Protein AF-A0A2G9YHA1-F1 (afdb_monomer)

Solvent-accessible surface area (backbone atoms only — not comparable to full-atom values): 14263 Å² total; per-residue (Å²): 114,62,46,74,72,65,73,37,104,51,52,69,75,36,98,58,48,82,69,58,35,64,77,42,64,94,43,25,67,70,44,46,51,47,39,51,70,24,33,36,68,77,57,41,47,34,44,58,43,61,46,40,67,60,56,50,50,55,28,49,79,66,68,41,42,53,57,54,52,54,60,58,60,74,56,77,75,48,64,94,73,36,50,47,68,58,52,40,53,52,52,50,51,48,53,51,54,51,51,74,66,42,93,57,72,64,63,63,62,54,78,58,64,70,59,42,50,50,54,43,53,60,74,48,61,89,41,56,75,64,50,45,40,87,80,32,72,47,36,39,37,16,69,39,28,32,46,35,60,60,56,54,50,43,48,51,48,43,30,73,77,48,25,72,76,47,45,68,47,58,36,30,24,12,48,50,25,51,41,27,24,48,17,40,48,48,34,47,56,68,68,48,70,46,85,44,50,41,51,29,38,94,50,61,50,66,8,24,52,75,42,30,52,88,61,72,90,67,85,60,80,40,73,58,71,64,63,62,82,91,66,82,58,73,83,28,40,70,47,42,54,62,38,30,77,50,31,82,81,31,95,36,41,90,57,132

Nearest PDB structures (foldseek):
  7vs4-assembly1_A  TM=7.379E-01  e=1.047E-08  Aquipseudomonas alcaligenes
  7vru-assembly1_B  TM=7.128E-01  e=5.114E-07  Aquipseudomonas alcaligenes
  7vs4-assembly1_B  TM=6.912E-01  e=4.121E-07  Aquipseudomonas alcaligenes
  3ua4-assembly1_B  TM=6.182E-01  e=6.283E-02  Caenorhabditis elegans
  3ua3-assembly1_B  TM=4.621E-01  e=3.469E-02  Caenorhabditis elegans

Sequence (256 aa):
MLYRTTKYNFYNTSPYTFRKLIEAPTQAAPNLRKYIDGFSDNVKEIFAKFEFDRILDKLHESELLYLALKEFNKIDLHPDKVENHVIGLAFEDLIRRFAEQSNETAGEHYTPRDVVRLMTSLLFTGEEKELAKPGVIKEIYDPACGTGGMLTVSKDYIQTNFNKEAKIFLYGQELNATTYAICKADMLIKGEDVDSIKGGDKEHTKASTLSNDQHHGQRFDYALSNPPFGVSWEKDKTAVENEAERGFSGRFGAGL

Secondary structure (DSSP, 8-state):
-HHHHH-SS--B-SS--TTGGGSSGGGHHHHHHHHHHTB-HHHHHHHHHTTHHHHHHHHHHTT-HHHHHHHHTTS---TTTS-HHHHHHHHHHHHHHHHHH--S-TTSS---HHHHHHHHHHHTTT-HHHHTSTT-EEEEEETT-TTSHHHHHHHHHHHHHT-TT-EEEEEEEESSHHHHHHHHHHHHHHT--GGGEEE--SSHHHH-TTT--TTTT---SEE---PPSS---TTTHHHHHHHHTTGGGSTTTT--

Radius of gyration: 20.37 Å; Cα contacts (8 Å, |Δi|>4): 362; chains: 1; bounding box: 55×42×59 Å

Mean predicted aligned error: 5.09 Å

Foldseek 3Di:
DQCVVVVAPKDFDAPDDLVNLLPDLVCNLVSVVSRQVRMDPLSVLLCVLVVVNVVSVVCVVVSNSSVVSVVVVVDDPPCVVPPLVRVLVVLVVVQVVVLVVDPPDSLQADDDPVVLLVQLCVQCVPVQVVLQDPAAEFEEEEAACHLVNSQVVNVVCSLVPRNVRYHYAYAYAHAASNSLSNNLVSCSSVRHDSVRYAANDPQRLCRHCLNHNPCPPDDGPYYDYRHDPPDDCPSSVVSNVVQCVVAPVGPQNVHD

pLDDT: mean 90.82, std 8.45, range [47.06, 98.44]

Structure (mmCIF, N/CA/C/O backbone):
data_AF-A0A2G9YHA1-F1
#
_entry.id   AF-A0A2G9YHA1-F1
#
loop_
_atom_site.group_PDB
_atom_site.id
_atom_site.type_symbol
_atom_site.label_atom_id
_atom_site.label_alt_id
_atom_site.label_comp_id
_atom_site.label_asym_id
_atom_site.label_entity_id
_atom_site.label_seq_id
_atom_site.pdbx_PDB_ins_code
_atom_site.Cartn_x
_atom_site.Cartn_y
_atom_site.Cartn_z
_atom_site.occupancy
_atom_site.B_iso_or_equiv
_atom_site.auth_seq_id
_atom_site.auth_comp_id
_atom_site.auth_asym_id
_atom_site.auth_atom_id
_atom_site.pdbx_PDB_model_num
ATOM 1 N N . MET A 1 1 ? -11.100 -21.601 3.426 1.00 75.38 1 MET A N 1
ATOM 2 C CA . MET A 1 1 ? -12.581 -21.687 3.412 1.00 75.38 1 MET A CA 1
ATOM 3 C C . MET A 1 1 ? -13.216 -20.300 3.527 1.00 75.38 1 MET A C 1
ATOM 5 O O . MET A 1 1 ? -14.037 -19.985 2.683 1.00 75.38 1 MET A O 1
ATOM 9 N N . LEU A 1 2 ? -12.777 -19.447 4.465 1.00 87.75 2 LEU A N 1
ATOM 10 C CA . LEU A 1 2 ? -13.377 -18.125 4.723 1.00 87.75 2 LEU A CA 1
ATOM 11 C C . LEU A 1 2 ? -13.310 -17.124 3.553 1.00 87.75 2 LEU A C 1
ATOM 13 O O . LEU A 1 2 ? -14.350 -16.579 3.209 1.00 87.75 2 LEU A O 1
ATOM 17 N N . TYR A 1 3 ? -12.167 -16.957 2.872 1.00 85.69 3 TYR A N 1
ATOM 18 C CA . TYR A 1 3 ? -12.066 -16.079 1.685 1.00 85.69 3 TYR A CA 1
ATOM 19 C C . TYR A 1 3 ? -13.084 -16.426 0.581 1.00 85.69 3 TYR A C 1
ATOM 21 O O . TYR A 1 3 ? -13.687 -15.555 -0.037 1.00 85.69 3 TYR A O 1
ATOM 29 N N . ARG A 1 4 ? -13.339 -17.727 0.363 1.00 84.06 4 ARG A N 1
ATOM 30 C CA . ARG A 1 4 ? -14.342 -18.185 -0.615 1.00 84.06 4 ARG A CA 1
ATOM 31 C C . ARG A 1 4 ? -15.767 -17.854 -0.170 1.00 84.06 4 ARG A C 1
ATOM 33 O O . ARG A 1 4 ? -16.610 -17.578 -1.014 1.00 84.06 4 ARG A O 1
ATOM 40 N N . THR A 1 5 ? -16.027 -17.895 1.137 1.00 87.38 5 THR A N 1
ATOM 41 C CA . THR A 1 5 ? -17.331 -17.551 1.716 1.00 87.38 5 THR A CA 1
ATOM 42 C C . THR A 1 5 ? -17.608 -16.056 1.607 1.00 87.38 5 THR A C 1
ATOM 44 O O . THR A 1 5 ? -18.716 -15.673 1.243 1.00 87.38 5 THR A O 1
ATOM 47 N N . THR A 1 6 ? -16.615 -15.213 1.905 1.00 85.69 6 THR A N 1
ATOM 48 C CA . THR A 1 6 ? -16.778 -13.754 1.872 1.00 85.69 6 THR A CA 1
ATOM 49 C C . THR A 1 6 ? -16.760 -13.196 0.453 1.00 85.69 6 THR A C 1
ATOM 51 O O . THR A 1 6 ? -17.360 -12.154 0.226 1.00 85.69 6 THR A O 1
ATOM 54 N N . LYS A 1 7 ? -16.115 -13.891 -0.499 1.00 87.06 7 LYS A N 1
ATOM 55 C CA . LYS A 1 7 ? -15.815 -13.398 -1.859 1.00 87.06 7 LYS A CA 1
ATOM 56 C C . LYS A 1 7 ? -14.913 -12.155 -1.873 1.00 87.06 7 LYS A C 1
ATOM 58 O O . LYS A 1 7 ? -14.787 -11.510 -2.907 1.00 87.06 7 LYS A O 1
ATOM 63 N N . TYR A 1 8 ? -14.279 -11.852 -0.744 1.00 87.38 8 TYR A N 1
ATOM 64 C CA . TYR A 1 8 ? -13.317 -10.769 -0.588 1.00 87.38 8 TYR A CA 1
ATOM 65 C C . TYR A 1 8 ? -11.940 -11.347 -0.273 1.00 87.38 8 TYR A C 1
ATOM 67 O O . TYR A 1 8 ? -11.826 -12.432 0.302 1.00 87.38 8 TYR A O 1
ATOM 75 N N . ASN A 1 9 ? -10.896 -10.567 -0.548 1.00 88.38 9 ASN A N 1
ATOM 76 C CA . ASN A 1 9 ? -9.510 -10.899 -0.204 1.00 88.38 9 ASN A CA 1
ATOM 77 C C . ASN A 1 9 ? -9.208 -10.687 1.293 1.00 88.38 9 ASN A C 1
ATOM 79 O O . ASN A 1 9 ? -8.054 -10.586 1.692 1.00 88.38 9 ASN A O 1
ATOM 83 N N . PHE A 1 10 ? -10.235 -10.618 2.143 1.00 92.81 10 PHE A N 1
ATOM 84 C CA . PHE A 1 10 ? -10.133 -10.548 3.597 1.00 92.81 10 PHE A CA 1
ATOM 85 C C . PHE A 1 10 ? -11.386 -11.140 4.259 1.00 92.81 10 PHE A C 1
ATOM 87 O O . PHE A 1 10 ? -12.409 -11.402 3.614 1.00 92.81 10 PHE A O 1
ATOM 94 N N . TYR A 1 11 ? -11.303 -11.373 5.565 1.00 93.88 11 TYR A N 1
ATOM 95 C CA . TYR A 1 11 ? -12.432 -11.788 6.398 1.00 93.88 11 TYR A CA 1
ATOM 96 C C . TYR A 1 11 ? -12.268 -11.258 7.824 1.00 93.88 11 TYR A C 1
ATOM 98 O O . TYR A 1 11 ? -11.168 -10.876 8.210 1.00 93.88 11 TYR A O 1
ATOM 106 N N . ASN A 1 12 ? -13.348 -11.273 8.610 1.00 95.38 12 ASN A N 1
ATOM 107 C CA . ASN A 1 12 ? -13.326 -10.999 10.046 1.00 95.38 12 ASN A CA 1
ATOM 108 C C . ASN A 1 12 ? -14.123 -12.079 10.796 1.00 95.38 12 ASN A C 1
ATOM 11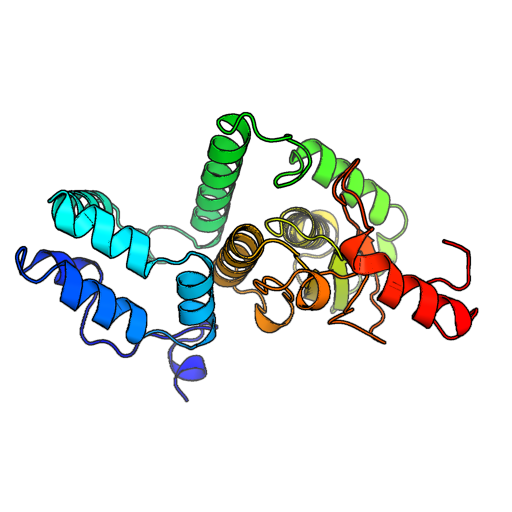0 O O . ASN A 1 12 ? -15.248 -12.389 10.405 1.00 95.38 12 ASN A O 1
ATOM 114 N N . THR A 1 13 ? -13.548 -12.668 11.844 1.00 95.94 13 THR A N 1
ATOM 115 C CA . THR A 1 13 ? -14.182 -13.711 12.673 1.00 95.94 13 THR A CA 1
ATOM 116 C C . THR A 1 13 ? -14.624 -13.216 14.048 1.00 95.94 13 THR A C 1
ATOM 118 O O . THR A 1 13 ? -15.115 -14.005 14.856 1.00 95.94 13 THR A O 1
ATOM 121 N N . SER A 1 14 ? -14.426 -11.935 14.357 1.00 95.44 14 SER A N 1
ATOM 122 C CA . SER A 1 14 ? -14.871 -11.355 15.619 1.00 95.44 14 SER A CA 1
ATOM 123 C C . SER A 1 14 ? -16.408 -11.301 15.680 1.00 95.44 14 SER A C 1
ATOM 125 O O . SER A 1 14 ? -17.078 -11.158 14.655 1.00 95.44 14 SER A O 1
ATOM 127 N N . PRO A 1 15 ? -17.009 -11.370 16.880 1.00 92.56 15 PRO A N 1
ATOM 128 C CA . PRO A 1 15 ? -18.458 -11.220 17.043 1.00 92.56 15 PRO A CA 1
ATOM 129 C C . PRO A 1 15 ? -18.933 -9.757 16.919 1.00 92.56 15 PRO A C 1
ATOM 131 O O . PRO A 1 15 ? -20.135 -9.473 17.051 1.00 92.56 15 PRO A O 1
ATOM 134 N N . TYR A 1 16 ? -17.997 -8.826 16.713 1.00 93.25 16 TYR A N 1
ATOM 135 C CA . TYR A 1 16 ? -18.237 -7.394 16.689 1.00 93.25 16 TYR A CA 1
ATOM 136 C C . TYR A 1 16 ? -18.462 -6.908 15.261 1.00 93.25 16 TYR A C 1
ATOM 138 O O . TYR A 1 16 ? -17.822 -7.337 14.309 1.00 93.25 16 TYR A O 1
ATOM 146 N N . THR A 1 17 ? -19.373 -5.955 15.134 1.00 89.38 17 THR A N 1
ATOM 147 C CA . THR A 1 17 ? -19.447 -5.059 13.983 1.00 89.38 17 THR A CA 1
ATOM 148 C C . THR A 1 17 ? -19.053 -3.674 14.461 1.00 89.38 17 THR A C 1
ATOM 150 O O . THR A 1 17 ? -19.110 -3.399 15.662 1.00 89.38 17 THR A O 1
ATOM 153 N N . PHE A 1 18 ? -18.737 -2.769 13.538 1.00 85.44 18 PHE A N 1
ATOM 154 C CA . PHE A 1 18 ? -18.391 -1.399 13.908 1.00 85.44 18 PHE A CA 1
ATOM 155 C C . PHE A 1 18 ? -19.494 -0.715 14.749 1.00 85.44 18 PHE A C 1
ATOM 157 O O . PHE A 1 18 ? -19.196 0.030 15.675 1.00 85.44 18 PHE A O 1
ATOM 164 N N . ARG A 1 19 ? -20.777 -1.043 14.507 1.00 89.06 19 ARG A N 1
ATOM 165 C CA . ARG A 1 19 ? -21.935 -0.618 15.327 1.00 89.06 19 ARG A CA 1
ATOM 166 C C . ARG A 1 19 ? -21.941 -1.200 16.739 1.00 89.06 19 ARG A C 1
ATOM 168 O O . ARG A 1 19 ? -22.209 -0.463 17.681 1.00 89.06 19 ARG A O 1
ATOM 175 N N . LYS A 1 20 ? -21.575 -2.469 16.914 1.00 91.44 20 LYS A N 1
ATOM 176 C CA . LYS A 1 20 ? -21.495 -3.083 18.250 1.00 91.44 20 LYS A CA 1
ATOM 177 C C . LYS A 1 20 ? -20.373 -2.504 19.117 1.00 91.44 20 LYS A C 1
ATOM 179 O O . LYS A 1 20 ? -20.427 -2.625 20.336 1.00 91.44 20 LYS A O 1
ATOM 184 N N . LEU A 1 21 ? -19.363 -1.860 18.522 1.00 90.12 21 LEU A N 1
ATOM 185 C CA . LEU A 1 21 ? -18.244 -1.278 19.275 1.00 90.12 21 LEU A CA 1
ATOM 186 C C . LEU A 1 21 ? -18.675 -0.156 20.231 1.00 90.12 21 LEU A C 1
ATOM 188 O O . LEU A 1 21 ? -18.024 0.043 21.255 1.00 90.12 21 LEU A O 1
ATOM 192 N N . ILE A 1 22 ? -19.768 0.548 19.921 1.00 89.56 22 ILE A N 1
ATOM 193 C CA . ILE A 1 22 ? -20.259 1.686 20.713 1.00 89.56 22 ILE A CA 1
ATOM 194 C C . ILE A 1 22 ? -21.375 1.320 21.703 1.00 89.56 22 ILE A C 1
ATOM 196 O O . ILE A 1 22 ? -21.800 2.174 22.473 1.00 89.56 22 ILE A O 1
ATOM 200 N N . GLU A 1 23 ? -21.850 0.070 21.721 1.00 90.88 23 GLU A N 1
ATOM 201 C CA . GLU A 1 23 ? -22.934 -0.359 22.624 1.00 90.88 23 GLU A CA 1
ATOM 202 C C . GLU A 1 23 ? -22.499 -0.384 24.100 1.00 90.88 23 GLU A C 1
ATOM 204 O O . GLU A 1 23 ? -23.322 -0.227 24.998 1.00 90.88 23 GLU A O 1
ATOM 209 N N . ALA A 1 24 ? -21.197 -0.534 24.356 1.00 89.25 24 ALA A N 1
ATOM 210 C CA . ALA A 1 24 ? -20.610 -0.529 25.692 1.00 89.25 24 ALA A CA 1
ATOM 211 C C . ALA A 1 24 ? -19.433 0.466 25.750 1.00 89.25 24 ALA A C 1
ATOM 213 O O . ALA A 1 24 ? -18.296 0.075 25.470 1.00 89.25 24 ALA A O 1
ATOM 214 N N . PRO A 1 25 ? -19.666 1.741 26.128 1.00 85.88 25 PRO A N 1
ATOM 215 C CA . PRO A 1 25 ? -18.653 2.799 26.067 1.00 85.88 25 PRO A CA 1
ATOM 216 C C . PRO A 1 25 ? -17.357 2.473 26.822 1.00 85.88 25 PRO A C 1
ATOM 218 O O . PRO A 1 25 ? -16.263 2.681 26.304 1.00 85.88 25 PRO A O 1
ATOM 221 N N . THR A 1 26 ? -17.470 1.877 28.013 1.00 88.19 26 THR A N 1
ATOM 222 C CA . THR A 1 26 ? -16.321 1.476 28.847 1.00 88.19 26 THR A CA 1
ATOM 223 C C . THR A 1 26 ? -15.541 0.288 28.281 1.00 88.19 26 THR A C 1
ATOM 225 O O . THR A 1 26 ? -14.438 0.004 28.737 1.00 88.19 26 THR A O 1
ATOM 228 N N . GLN A 1 27 ? -16.092 -0.412 27.286 1.00 92.12 27 GLN A N 1
ATOM 229 C CA . GLN A 1 27 ? -15.471 -1.551 26.609 1.00 92.12 27 GLN A CA 1
ATOM 230 C C . GLN A 1 27 ? -15.022 -1.210 25.180 1.00 92.12 27 GLN A C 1
ATOM 232 O O . GLN A 1 27 ? -14.578 -2.100 24.459 1.00 92.12 27 GLN A O 1
ATOM 237 N N . ALA A 1 28 ? -15.089 0.058 24.760 1.00 90.56 28 ALA A N 1
ATOM 238 C CA . ALA A 1 28 ? -14.755 0.470 23.396 1.00 90.56 28 ALA A CA 1
ATOM 239 C C . ALA A 1 28 ? -13.342 0.026 22.966 1.00 90.56 28 ALA A C 1
ATOM 241 O O . ALA A 1 28 ? -13.182 -0.572 21.904 1.00 90.56 28 ALA A O 1
ATOM 242 N N . ALA A 1 29 ? -12.330 0.242 23.814 1.00 93.06 29 ALA A N 1
ATOM 243 C CA . ALA A 1 29 ? -10.945 -0.153 23.545 1.00 93.06 29 ALA A CA 1
ATOM 244 C C . ALA A 1 29 ? -10.746 -1.679 23.423 1.00 93.06 29 ALA A C 1
ATOM 246 O O . ALA A 1 29 ? -10.260 -2.130 22.382 1.00 93.06 29 ALA A O 1
ATOM 247 N N . PRO A 1 30 ? -11.114 -2.513 24.421 1.00 93.94 30 PRO A N 1
ATOM 248 C CA . PRO A 1 30 ? -10.963 -3.963 24.294 1.00 93.94 30 PRO A CA 1
ATOM 249 C C . PRO A 1 30 ? -11.840 -4.566 23.185 1.00 93.94 30 PRO A C 1
ATOM 251 O O . PRO A 1 30 ? -11.419 -5.529 22.546 1.00 93.94 30 PRO A O 1
ATOM 254 N N . ASN A 1 31 ? -13.020 -4.002 22.907 1.00 95.00 31 ASN A N 1
ATOM 255 C CA . ASN A 1 31 ? -13.868 -4.455 21.802 1.00 95.00 31 ASN A CA 1
ATOM 256 C C . ASN A 1 31 ? -13.246 -4.131 20.437 1.00 95.00 31 ASN A C 1
ATOM 258 O O . ASN A 1 31 ? -13.261 -4.986 19.554 1.00 95.00 31 ASN A O 1
ATOM 262 N N . LEU A 1 32 ? -12.681 -2.929 20.261 1.00 95.38 32 LEU A N 1
ATOM 263 C CA . LEU A 1 32 ? -12.027 -2.539 19.010 1.00 95.38 32 LEU A CA 1
ATOM 264 C C . LEU A 1 32 ? -10.784 -3.393 18.738 1.00 95.38 32 LEU A C 1
ATOM 266 O O . LEU A 1 32 ? -10.619 -3.847 17.610 1.00 95.38 32 LEU A O 1
ATOM 270 N N . ARG A 1 33 ? -9.966 -3.691 19.759 1.00 95.38 33 ARG A N 1
ATOM 271 C CA . ARG A 1 33 ? -8.836 -4.627 19.599 1.00 95.38 33 ARG A CA 1
ATOM 272 C C . ARG A 1 33 ? -9.312 -6.005 19.152 1.00 95.38 33 ARG A C 1
ATOM 274 O O . ARG A 1 33 ? -8.887 -6.477 18.110 1.00 95.38 33 ARG A O 1
ATOM 281 N N . LYS A 1 34 ? -10.308 -6.587 19.833 1.00 95.69 34 LYS A N 1
ATOM 282 C CA . LYS A 1 34 ? -10.903 -7.875 19.422 1.00 95.69 34 LYS A CA 1
ATOM 283 C C . LYS A 1 34 ? -11.482 -7.853 18.006 1.00 95.69 34 LYS A C 1
ATOM 285 O O . LYS A 1 34 ? -11.466 -8.876 17.326 1.00 95.69 34 LYS A O 1
ATOM 290 N N . TYR A 1 35 ? -12.038 -6.721 17.579 1.00 95.81 35 TYR A N 1
ATOM 291 C CA . TYR A 1 35 ? -12.524 -6.545 16.215 1.00 95.81 35 TYR A CA 1
ATOM 292 C C . TYR A 1 35 ? -11.373 -6.565 15.205 1.00 95.81 35 TYR A C 1
ATOM 294 O O . TYR A 1 35 ? -11.468 -7.278 14.208 1.00 95.81 35 TYR A O 1
ATOM 302 N N . ILE A 1 36 ? -10.280 -5.849 15.486 1.00 95.75 36 ILE A N 1
ATOM 303 C CA . ILE A 1 36 ? -9.077 -5.820 14.643 1.00 95.75 36 ILE A CA 1
ATOM 304 C C . ILE A 1 36 ? -8.400 -7.199 14.599 1.00 95.75 36 ILE A C 1
ATOM 306 O O . ILE A 1 36 ? -8.133 -7.719 13.517 1.00 95.75 36 ILE A O 1
ATOM 310 N N . ASP A 1 37 ? -8.224 -7.842 15.753 1.00 95.81 37 ASP A N 1
ATOM 311 C CA . ASP A 1 37 ? -7.614 -9.173 15.895 1.00 95.81 37 ASP A CA 1
ATOM 312 C C . ASP A 1 37 ? -8.398 -10.274 15.171 1.00 95.81 37 ASP A C 1
ATOM 314 O O . ASP A 1 37 ? -7.843 -11.314 14.808 1.00 95.81 37 ASP A O 1
ATOM 318 N N . GLY A 1 38 ? -9.698 -10.056 14.958 1.00 96.56 38 GLY A N 1
ATOM 319 C CA . GLY A 1 38 ? -10.556 -10.967 14.215 1.00 96.56 38 GLY A CA 1
ATOM 320 C C . GLY A 1 38 ? -10.334 -10.941 12.705 1.00 96.56 38 GLY A C 1
ATOM 321 O O . GLY A 1 38 ? -10.859 -11.824 12.025 1.00 96.56 38 GLY A O 1
ATOM 322 N N . PHE A 1 39 ? -9.612 -9.960 12.159 1.00 96.44 39 PHE A N 1
ATOM 323 C CA . PHE A 1 39 ? -9.351 -9.907 10.724 1.00 96.44 39 PHE A CA 1
ATOM 324 C C . PHE A 1 39 ? -8.299 -10.929 10.260 1.00 96.44 39 PHE A C 1
ATOM 326 O O . PHE A 1 39 ? -7.481 -11.435 11.031 1.00 96.44 39 PHE A O 1
ATOM 333 N N . SER A 1 40 ? -8.315 -11.220 8.958 1.00 95.88 40 SER A N 1
ATOM 334 C CA . SER A 1 40 ? -7.269 -11.978 8.270 1.00 95.88 40 SER A CA 1
ATOM 335 C C . SER A 1 40 ? -5.889 -11.314 8.376 1.00 95.88 40 SER A C 1
ATOM 337 O O . SER A 1 40 ? -5.773 -10.105 8.582 1.00 95.88 40 SER A O 1
ATOM 339 N N . ASP A 1 41 ? -4.828 -12.112 8.225 1.00 95.31 41 ASP A N 1
ATOM 340 C CA . ASP A 1 41 ? -3.448 -11.674 8.481 1.00 95.31 41 ASP A CA 1
ATOM 341 C C . 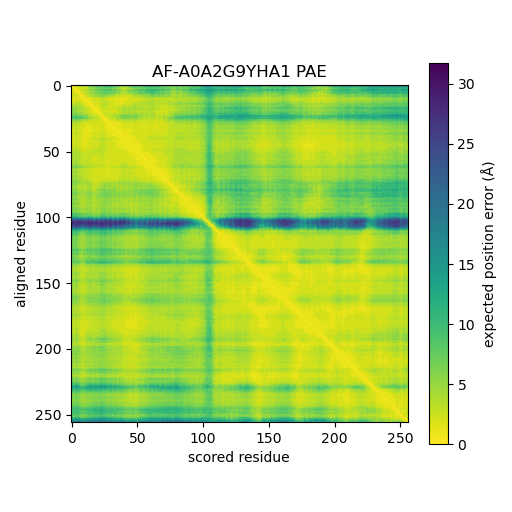ASP A 1 41 ? -3.019 -10.477 7.626 1.00 95.31 41 ASP A C 1
ATOM 343 O O . ASP A 1 41 ? -2.378 -9.569 8.141 1.00 95.31 41 ASP A O 1
ATOM 347 N N . ASN A 1 42 ? -3.459 -10.409 6.368 1.00 93.44 42 ASN A N 1
ATOM 348 C CA . ASN A 1 42 ? -3.181 -9.278 5.482 1.00 93.44 42 ASN A CA 1
ATOM 349 C C . ASN A 1 42 ? -3.751 -7.939 5.989 1.00 93.44 42 ASN A C 1
ATOM 351 O O . ASN A 1 42 ? -3.127 -6.899 5.803 1.00 93.44 42 ASN A O 1
ATOM 355 N N . VAL A 1 43 ? -4.907 -7.944 6.661 1.00 95.56 43 VAL A N 1
ATOM 356 C CA . VAL A 1 43 ? -5.487 -6.737 7.275 1.00 95.56 43 VAL A CA 1
ATOM 357 C C . VAL A 1 43 ? -4.803 -6.424 8.603 1.00 95.56 43 VAL A C 1
ATOM 359 O O . VAL A 1 43 ? -4.498 -5.266 8.877 1.00 95.56 43 VAL A O 1
ATOM 362 N N . LYS A 1 44 ? -4.518 -7.440 9.426 1.00 96.19 44 LYS A N 1
ATOM 363 C CA . LYS A 1 44 ? -3.778 -7.242 10.685 1.00 96.19 44 LYS A CA 1
ATOM 364 C C . LYS A 1 44 ? -2.384 -6.674 10.439 1.00 96.19 44 LYS A C 1
ATOM 366 O O . LYS A 1 44 ? -1.935 -5.825 11.201 1.00 96.19 44 LYS A O 1
ATOM 371 N N . GLU A 1 45 ? -1.725 -7.092 9.360 1.00 95.44 45 GLU A N 1
ATOM 372 C CA . GLU A 1 45 ? -0.451 -6.526 8.929 1.00 95.44 45 GLU A CA 1
ATOM 373 C C . GLU A 1 45 ? -0.571 -5.018 8.680 1.00 95.44 45 GLU A C 1
ATOM 375 O O . GLU A 1 45 ? 0.231 -4.262 9.218 1.00 95.44 45 GLU A O 1
ATOM 380 N N . ILE A 1 46 ? -1.595 -4.567 7.945 1.00 95.62 46 ILE A N 1
ATOM 381 C CA . ILE A 1 46 ? -1.848 -3.136 7.698 1.00 95.62 46 ILE A CA 1
ATOM 382 C C . ILE A 1 46 ? -1.942 -2.372 9.030 1.00 95.62 46 ILE A C 1
ATOM 384 O O . ILE A 1 46 ? -1.224 -1.393 9.233 1.00 95.62 46 ILE A O 1
ATOM 388 N N . PHE A 1 47 ? -2.760 -2.847 9.976 1.00 96.12 47 PHE A N 1
ATOM 389 C CA . PHE A 1 47 ? -2.889 -2.219 11.300 1.00 96.12 47 PHE A CA 1
ATOM 390 C C . PHE A 1 47 ? -1.577 -2.221 12.099 1.00 96.12 47 PHE A C 1
ATOM 392 O O . PHE A 1 47 ? -1.250 -1.227 12.751 1.00 96.12 47 PHE A O 1
ATOM 399 N N . ALA A 1 48 ? -0.802 -3.305 12.029 1.00 95.62 48 ALA A N 1
ATOM 400 C CA . ALA A 1 48 ? 0.491 -3.402 12.696 1.00 95.62 48 ALA A CA 1
ATOM 401 C C . ALA A 1 48 ? 1.514 -2.413 12.115 1.00 95.62 48 ALA A C 1
ATOM 403 O O . ALA A 1 48 ? 2.262 -1.788 12.869 1.00 95.62 48 ALA A O 1
ATOM 404 N N . LYS A 1 49 ? 1.529 -2.229 10.788 1.00 94.69 49 LYS A N 1
ATOM 405 C CA . LYS A 1 49 ? 2.406 -1.268 10.099 1.00 94.69 49 LYS A CA 1
ATOM 406 C C . LYS A 1 49 ? 2.047 0.187 10.414 1.00 94.69 49 LYS A C 1
ATOM 408 O O . LYS A 1 49 ? 2.947 1.015 10.479 1.00 94.69 49 LYS A O 1
ATOM 413 N N . PHE A 1 50 ? 0.777 0.475 10.710 1.00 92.44 50 PHE A N 1
ATOM 414 C CA . PHE A 1 50 ? 0.339 1.763 11.263 1.00 92.44 50 PHE A CA 1
ATOM 415 C C . PHE A 1 50 ? 0.651 1.953 12.758 1.00 92.44 50 PHE A C 1
ATOM 417 O O . PHE A 1 50 ? 0.357 3.014 13.306 1.00 92.44 50 PHE A O 1
ATOM 424 N N . GLU A 1 51 ? 1.192 0.939 13.444 1.00 94.31 51 GLU A N 1
ATOM 425 C CA . GLU A 1 51 ? 1.328 0.915 14.908 1.00 94.31 51 GLU A CA 1
ATOM 426 C C . GLU A 1 51 ? 0.004 1.252 15.622 1.00 94.31 51 GLU A C 1
ATOM 428 O O . GLU A 1 51 ? -0.026 1.982 16.617 1.00 94.31 51 GLU A O 1
ATOM 433 N N . PHE A 1 52 ? -1.112 0.733 15.096 1.00 95.06 52 PHE A N 1
ATOM 434 C CA . PHE A 1 52 ? -2.453 1.184 15.471 1.00 95.06 52 PHE A CA 1
ATOM 435 C C . PHE A 1 52 ? -2.783 0.992 16.956 1.00 95.06 52 PHE A C 1
ATOM 437 O O . PHE A 1 52 ? -3.522 1.797 17.517 1.00 95.06 52 PHE A O 1
ATOM 444 N N . ASP A 1 53 ? -2.195 -0.004 17.622 1.00 94.19 53 ASP A N 1
ATOM 445 C CA . ASP A 1 53 ? -2.352 -0.184 19.070 1.00 94.19 53 ASP A CA 1
ATOM 446 C C . ASP A 1 53 ? -1.929 1.064 19.855 1.00 94.19 53 ASP A C 1
ATOM 448 O O . ASP A 1 53 ? -2.643 1.488 20.760 1.00 94.19 53 ASP A O 1
ATOM 452 N N . ARG A 1 54 ? -0.844 1.737 19.445 1.00 95.62 54 ARG A N 1
ATOM 453 C CA . ARG A 1 54 ? -0.388 2.983 20.087 1.00 95.62 54 ARG A CA 1
ATOM 454 C C . ARG A 1 54 ? -1.376 4.125 19.872 1.00 95.62 54 ARG A C 1
ATOM 456 O O . ARG A 1 54 ? -1.571 4.955 20.759 1.00 95.62 54 ARG A O 1
ATOM 463 N N . ILE A 1 55 ? -1.989 4.185 18.689 1.00 94.38 55 ILE A N 1
ATOM 464 C CA . ILE A 1 55 ? -3.028 5.171 18.366 1.00 94.38 55 ILE A CA 1
ATOM 465 C C . ILE A 1 55 ? -4.258 4.919 19.243 1.00 94.38 55 ILE A C 1
ATOM 467 O O . ILE A 1 55 ? -4.809 5.856 19.825 1.00 94.38 55 ILE A O 1
ATOM 471 N N . LEU A 1 56 ? -4.665 3.656 19.364 1.00 94.88 56 LEU A N 1
ATOM 472 C CA . LEU A 1 56 ? -5.798 3.232 20.174 1.00 94.88 56 LEU A CA 1
ATOM 473 C C . LEU A 1 56 ? -5.567 3.549 21.656 1.00 94.88 56 LEU A C 1
ATOM 475 O O . LEU A 1 56 ? -6.449 4.149 22.271 1.00 94.88 56 LEU A O 1
ATOM 479 N N . ASP A 1 57 ? -4.395 3.221 22.203 1.00 95.56 57 ASP A N 1
ATOM 480 C CA . ASP A 1 57 ? -4.015 3.531 23.588 1.00 95.56 57 ASP A CA 1
ATOM 481 C C . ASP A 1 57 ? -4.106 5.034 23.856 1.00 95.56 57 ASP A C 1
ATOM 483 O O . ASP A 1 57 ? -4.828 5.463 24.756 1.00 95.56 57 ASP A O 1
ATOM 487 N N . LYS A 1 58 ? -3.491 5.853 22.994 1.00 96.31 58 LYS A N 1
ATOM 488 C CA . LYS A 1 58 ? -3.518 7.317 23.115 1.00 96.31 58 LYS A CA 1
ATOM 489 C C . LYS A 1 58 ? -4.942 7.880 23.093 1.00 96.31 58 LYS A C 1
ATOM 491 O O . LYS A 1 58 ? -5.275 8.763 23.886 1.00 96.31 58 LYS A O 1
ATOM 496 N N . LEU A 1 59 ? -5.791 7.394 22.185 1.00 95.56 59 LEU A N 1
ATOM 497 C CA . LEU A 1 59 ? -7.192 7.816 22.104 1.00 95.56 59 LEU A CA 1
ATOM 498 C C . LEU A 1 59 ? -8.000 7.361 23.321 1.00 95.56 59 LEU A C 1
ATOM 500 O O . LEU A 1 59 ? -8.907 8.077 23.749 1.00 95.56 59 LEU A O 1
ATOM 504 N N . HIS A 1 60 ? -7.707 6.177 23.855 1.00 94.31 60 HIS A N 1
ATOM 505 C CA . HIS A 1 60 ? -8.382 5.642 25.029 1.00 94.31 60 HIS A CA 1
ATOM 506 C C . HIS A 1 60 ? -8.032 6.439 26.288 1.00 94.31 60 HIS A C 1
ATOM 508 O O . HIS A 1 60 ? -8.943 6.876 26.987 1.00 94.31 60 HIS A O 1
ATOM 514 N N . GLU A 1 61 ? -6.743 6.687 26.525 1.00 95.00 61 GLU A N 1
ATOM 515 C CA . GLU A 1 61 ? -6.235 7.478 27.656 1.00 95.00 61 GLU A CA 1
ATOM 516 C C . GLU A 1 61 ? -6.719 8.931 27.620 1.00 95.00 61 GLU A C 1
ATOM 518 O O . GLU A 1 61 ? -6.949 9.535 28.663 1.00 95.00 61 GLU A O 1
ATOM 523 N N . SER A 1 62 ? -6.922 9.483 26.420 1.00 95.56 62 SER A N 1
ATOM 524 C CA . SER A 1 62 ? -7.452 10.840 26.236 1.00 95.56 62 SER A CA 1
ATOM 525 C C . SER A 1 62 ? -8.984 10.919 26.324 1.00 95.56 62 SER A C 1
ATOM 527 O O . SER A 1 62 ? -9.545 11.971 26.037 1.00 95.56 62 SER A O 1
ATOM 529 N N . GLU A 1 63 ? -9.679 9.816 26.628 1.00 93.44 63 GLU A N 1
ATOM 530 C CA . GLU A 1 63 ? -11.151 9.710 26.631 1.00 93.44 63 GLU A CA 1
ATOM 531 C C . GLU A 1 63 ? -11.820 10.053 25.277 1.00 93.44 63 GLU A C 1
ATOM 533 O O . GLU A 1 63 ? -13.027 10.288 25.189 1.00 93.44 63 GLU A O 1
ATOM 538 N N . LEU A 1 64 ? -11.053 10.025 24.180 1.00 95.31 64 LEU A N 1
ATOM 539 C CA . LEU A 1 64 ? -11.509 10.389 22.833 1.00 95.31 64 LEU A CA 1
ATOM 540 C C . LEU A 1 64 ? -11.962 9.188 21.999 1.00 95.31 64 LEU A C 1
ATOM 542 O O . LEU A 1 64 ? -12.737 9.361 21.058 1.00 95.31 64 LEU A O 1
ATOM 546 N N . LEU A 1 65 ? -11.511 7.972 22.326 1.00 94.75 65 LEU A N 1
ATOM 547 C CA . LEU A 1 65 ? -11.766 6.782 21.506 1.00 94.75 65 LEU A CA 1
ATOM 548 C C . LEU A 1 65 ? -13.261 6.548 21.257 1.00 94.75 65 LEU A C 1
ATOM 550 O O . LEU A 1 65 ? -13.684 6.353 20.120 1.00 94.75 65 LEU A O 1
ATOM 554 N N . TYR A 1 66 ? -14.070 6.585 22.317 1.00 93.62 66 TYR A N 1
ATOM 555 C CA . TYR A 1 66 ? -15.510 6.362 22.199 1.00 93.62 66 TYR A CA 1
ATOM 556 C C . TYR A 1 66 ? -16.192 7.449 21.355 1.00 93.62 66 TYR A C 1
ATOM 558 O O . TYR A 1 66 ? -17.052 7.140 20.530 1.00 93.62 66 TYR A O 1
ATOM 566 N N . LEU A 1 67 ? -15.786 8.712 21.524 1.00 93.88 67 LEU A N 1
ATOM 567 C CA . LEU A 1 67 ? -16.321 9.834 20.752 1.00 93.88 67 LEU A CA 1
ATOM 568 C C . LEU A 1 67 ? -15.993 9.680 19.264 1.00 93.88 67 LEU A C 1
ATOM 570 O O . LEU A 1 67 ? -16.888 9.805 18.431 1.00 93.88 67 LEU A O 1
ATOM 574 N N . ALA A 1 68 ? -14.750 9.322 18.936 1.00 93.94 68 ALA A N 1
ATOM 575 C CA . ALA A 1 68 ? -14.333 9.062 17.563 1.00 93.94 68 ALA A CA 1
ATOM 576 C C . ALA A 1 68 ? -15.140 7.913 16.935 1.00 93.94 68 ALA A C 1
ATOM 578 O O . ALA A 1 68 ? -15.708 8.072 15.855 1.00 93.94 68 ALA A O 1
ATOM 579 N N . LEU A 1 69 ? -15.268 6.780 17.636 1.00 93.56 69 LEU A N 1
ATOM 580 C CA . LEU A 1 69 ? -16.066 5.643 17.162 1.00 93.56 69 LEU A CA 1
ATOM 581 C C . LEU A 1 69 ? -17.533 6.021 16.931 1.00 93.56 69 LEU A C 1
ATOM 583 O O . LEU A 1 69 ? -18.133 5.562 15.959 1.00 93.56 69 LEU A O 1
ATOM 587 N N . LYS A 1 70 ? -18.108 6.875 17.786 1.00 93.50 70 LYS A N 1
ATOM 588 C CA . LYS A 1 70 ? -19.481 7.368 17.635 1.00 93.50 70 LYS A CA 1
ATOM 589 C C . LYS A 1 70 ? -19.653 8.209 16.372 1.00 93.50 70 LYS A C 1
ATOM 591 O O . LYS A 1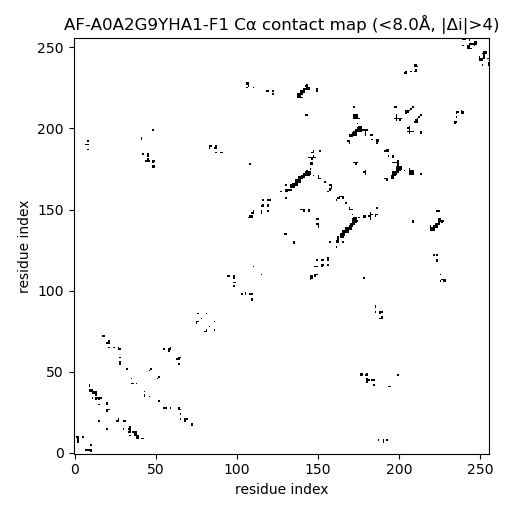 70 ? -20.669 8.051 15.702 1.00 93.50 70 LYS A O 1
ATOM 596 N N . GLU A 1 71 ? -18.693 9.070 16.037 1.00 94.19 71 GLU A N 1
ATOM 597 C CA . GLU A 1 71 ? -18.733 9.856 14.797 1.00 94.19 71 GLU A CA 1
ATOM 598 C C . GLU A 1 71 ? -18.623 8.962 13.559 1.00 94.19 71 GLU A C 1
ATOM 600 O O . GLU A 1 71 ? -19.464 9.061 12.666 1.00 94.19 71 GLU A O 1
ATOM 605 N N . PHE A 1 72 ? -17.680 8.014 13.543 1.00 90.75 72 PHE A N 1
ATOM 606 C CA . PHE A 1 72 ? -17.568 7.048 12.446 1.00 90.75 72 PHE A CA 1
ATOM 607 C C . PHE A 1 72 ? -18.835 6.192 12.290 1.00 90.75 72 PHE A C 1
ATOM 609 O O . PHE A 1 72 ? -19.219 5.872 11.170 1.00 90.75 72 PHE A O 1
ATOM 616 N N . ASN A 1 73 ? -19.543 5.870 13.381 1.00 90.94 73 ASN A N 1
ATOM 617 C CA . ASN A 1 73 ? -20.782 5.087 13.308 1.00 90.94 73 ASN A CA 1
ATOM 618 C C . ASN A 1 73 ? -21.967 5.815 12.660 1.00 90.94 73 ASN A C 1
ATOM 620 O O . ASN A 1 73 ? -22.967 5.176 12.328 1.00 90.94 73 ASN A O 1
ATOM 624 N N . LYS A 1 74 ? -21.890 7.140 12.493 1.00 91.69 74 LYS A N 1
ATOM 625 C CA . LYS A 1 74 ? -22.934 7.918 11.807 1.00 91.69 74 LYS A CA 1
ATOM 626 C C . LYS A 1 74 ? -22.898 7.733 10.292 1.00 91.69 74 LYS A C 1
ATOM 628 O O . LYS A 1 74 ? -23.871 8.083 9.629 1.00 91.69 74 LYS A O 1
ATOM 633 N N . ILE A 1 75 ? -21.794 7.218 9.755 1.00 88.69 75 ILE A N 1
ATOM 634 C CA . ILE A 1 75 ? -21.559 7.086 8.321 1.00 88.69 75 ILE A CA 1
ATOM 635 C C . ILE A 1 75 ? -21.674 5.607 7.950 1.00 88.69 75 ILE A C 1
ATOM 637 O O . ILE A 1 75 ? -20.933 4.769 8.459 1.00 88.69 75 ILE A O 1
ATOM 641 N N . ASP A 1 76 ? -22.612 5.283 7.062 1.00 87.62 76 ASP A N 1
ATOM 642 C CA . ASP A 1 76 ? -22.768 3.929 6.531 1.00 87.62 76 ASP A CA 1
ATOM 643 C C . ASP A 1 76 ? -21.923 3.769 5.261 1.00 87.62 76 ASP A C 1
ATOM 645 O O . ASP A 1 76 ? -22.310 4.214 4.182 1.00 87.62 76 ASP A O 1
ATOM 649 N N . LEU A 1 77 ? -20.745 3.163 5.420 1.00 86.62 77 LEU A N 1
ATOM 650 C CA . LEU A 1 77 ? -19.801 2.869 4.336 1.00 86.62 77 LEU A CA 1
ATOM 651 C C . LEU A 1 77 ? -19.963 1.442 3.788 1.00 86.62 77 LEU A C 1
ATOM 653 O O . LEU A 1 77 ? -19.037 0.911 3.178 1.00 86.62 77 LEU A O 1
ATOM 657 N N . HIS A 1 78 ? -21.094 0.776 4.042 1.00 87.31 78 HIS A N 1
ATOM 658 C CA . HIS A 1 78 ? -21.320 -0.560 3.497 1.00 87.31 78 HIS A CA 1
ATOM 659 C C . HIS A 1 78 ? -21.316 -0.526 1.952 1.00 87.31 78 HIS A C 1
ATOM 661 O O . HIS A 1 78 ? -21.887 0.410 1.385 1.00 87.31 78 HIS A O 1
ATOM 667 N N . PRO A 1 79 ? -20.768 -1.548 1.258 1.00 83.75 79 PRO A N 1
ATOM 668 C CA . PRO A 1 79 ? -20.745 -1.602 -0.211 1.00 83.75 79 PRO A CA 1
ATOM 669 C C . PRO A 1 79 ? -22.119 -1.446 -0.888 1.00 83.75 79 PRO A C 1
ATOM 671 O O . PRO A 1 79 ? -22.212 -0.947 -2.003 1.00 83.75 79 PRO A O 1
ATOM 674 N N . ASP A 1 80 ? -23.201 -1.823 -0.196 1.00 87.88 80 ASP A N 1
ATOM 675 C CA . ASP A 1 80 ? -24.589 -1.642 -0.668 1.00 87.88 80 ASP A CA 1
ATOM 676 C C . ASP A 1 80 ? -25.061 -0.173 -0.650 1.00 87.88 80 ASP A C 1
ATOM 678 O O . ASP A 1 80 ? -26.113 0.156 -1.204 1.00 87.88 80 ASP A O 1
ATOM 682 N N . LYS A 1 81 ? -24.343 0.706 0.057 1.00 89.06 81 LYS A N 1
ATOM 683 C CA . LYS A 1 81 ? -24.633 2.143 0.188 1.00 89.06 81 LYS A CA 1
ATOM 684 C C . LYS A 1 81 ? -23.635 3.001 -0.561 1.00 89.06 81 LYS A C 1
ATOM 686 O O . LYS A 1 81 ? -24.029 4.003 -1.154 1.00 89.06 81 LYS A O 1
ATOM 691 N N . VAL A 1 82 ? -22.365 2.621 -0.508 1.00 87.06 82 VAL A N 1
ATOM 692 C CA . VAL A 1 82 ? -21.268 3.332 -1.150 1.00 87.06 82 VAL A CA 1
ATOM 693 C C . VAL A 1 82 ? -20.444 2.310 -1.910 1.00 87.06 82 VAL A C 1
ATOM 695 O O . VAL A 1 82 ? -19.878 1.401 -1.314 1.00 87.06 82 VAL A O 1
ATOM 698 N N . GLU A 1 83 ? -20.374 2.459 -3.229 1.00 86.19 83 GLU A N 1
ATOM 699 C CA . GLU A 1 83 ? -19.576 1.567 -4.065 1.00 86.19 83 GLU A CA 1
ATOM 700 C C . GLU A 1 83 ? -18.096 1.609 -3.651 1.00 86.19 83 GLU A C 1
ATOM 702 O O . GLU A 1 83 ? -17.553 2.678 -3.360 1.00 86.19 83 GLU A O 1
ATOM 707 N N . ASN A 1 84 ? -17.408 0.462 -3.690 1.00 81.12 84 ASN A N 1
ATOM 708 C CA . ASN A 1 84 ? -15.989 0.370 -3.316 1.00 81.12 84 ASN A CA 1
ATOM 709 C C . ASN A 1 84 ? -15.105 1.352 -4.097 1.00 81.12 84 ASN A C 1
ATOM 711 O O . ASN A 1 84 ? -14.164 1.908 -3.538 1.00 81.12 84 ASN A O 1
ATOM 715 N N . HIS A 1 85 ? -15.432 1.607 -5.368 1.00 78.69 85 HIS A N 1
ATOM 716 C CA . HIS A 1 85 ? -14.726 2.594 -6.183 1.00 78.69 85 HIS A CA 1
ATOM 717 C C . HIS A 1 85 ? -14.800 4.001 -5.569 1.00 78.69 85 HIS A C 1
ATOM 719 O O . HIS A 1 85 ? -13.786 4.686 -5.465 1.00 78.69 85 HIS A O 1
ATOM 725 N N . VAL A 1 86 ? -15.977 4.410 -5.084 1.00 84.44 86 VAL A N 1
ATOM 726 C CA . VAL A 1 86 ? -16.178 5.713 -4.432 1.00 84.44 86 VAL A CA 1
ATOM 727 C C . VAL A 1 86 ? -15.413 5.789 -3.109 1.00 84.44 86 VAL A C 1
ATOM 729 O O . VAL A 1 86 ? -14.814 6.822 -2.815 1.00 84.44 86 VAL A O 1
ATOM 732 N N . ILE A 1 87 ? -15.379 4.703 -2.329 1.00 85.81 87 ILE A N 1
ATOM 733 C CA . ILE A 1 87 ? -14.583 4.641 -1.090 1.00 85.81 87 ILE A CA 1
ATOM 734 C C . ILE A 1 87 ? -13.089 4.755 -1.401 1.00 85.81 87 ILE A C 1
ATOM 736 O O . ILE A 1 87 ? -12.395 5.509 -0.723 1.00 85.81 87 ILE A O 1
ATOM 740 N N . GLY A 1 88 ? -12.603 4.067 -2.437 1.00 81.19 88 GLY A N 1
ATOM 741 C CA . GLY A 1 88 ? -11.219 4.184 -2.901 1.00 81.19 88 GLY A CA 1
ATOM 742 C C . GLY A 1 88 ? -10.860 5.622 -3.284 1.00 81.19 88 GLY A C 1
ATOM 743 O O . GLY A 1 88 ? -9.856 6.149 -2.816 1.00 81.19 88 GLY A O 1
ATOM 744 N N . LEU A 1 89 ? -11.722 6.304 -4.049 1.00 81.88 89 LEU A N 1
ATOM 745 C CA . LEU A 1 89 ? -11.531 7.721 -4.391 1.00 81.88 89 LEU A CA 1
ATOM 746 C C . LEU A 1 89 ? -11.536 8.635 -3.156 1.00 81.88 89 LEU A C 1
ATOM 748 O O . LEU A 1 89 ? -10.737 9.564 -3.073 1.00 81.88 89 LEU A O 1
ATOM 752 N N . ALA A 1 90 ? -12.417 8.384 -2.184 1.00 86.62 90 ALA A N 1
ATOM 753 C CA . ALA A 1 90 ? -12.456 9.156 -0.944 1.00 86.62 90 ALA A CA 1
ATOM 754 C C . ALA A 1 90 ? -11.200 8.928 -0.086 1.00 86.62 90 ALA A C 1
ATOM 756 O O . ALA A 1 90 ? -10.660 9.879 0.477 1.00 86.62 90 ALA A O 1
ATOM 757 N N . PHE A 1 91 ? -10.722 7.685 0.000 1.00 84.69 91 PHE A N 1
ATOM 758 C CA . PHE A 1 91 ? -9.492 7.332 0.708 1.00 84.69 91 PHE A CA 1
ATOM 759 C C . PHE A 1 91 ? -8.279 8.026 0.084 1.00 84.69 91 PHE A C 1
ATOM 761 O O . PHE A 1 91 ? -7.478 8.643 0.784 1.00 84.69 91 PHE A O 1
ATOM 768 N N . GLU A 1 92 ? -8.202 8.017 -1.241 1.00 79.19 92 GLU A N 1
ATOM 769 C CA . GLU A 1 92 ? -7.186 8.741 -1.992 1.00 79.19 92 GLU A CA 1
ATOM 770 C C . GLU A 1 92 ? -7.243 10.258 -1.766 1.00 79.19 92 GLU A C 1
ATOM 772 O O . GLU A 1 92 ? -6.209 10.889 -1.541 1.00 79.19 92 GLU A O 1
ATOM 777 N N . ASP A 1 93 ? -8.438 10.855 -1.774 1.00 83.69 93 ASP A N 1
ATOM 778 C CA . ASP A 1 93 ? -8.600 12.286 -1.506 1.00 83.69 93 ASP A CA 1
ATOM 779 C C . ASP A 1 93 ? -8.133 12.658 -0.090 1.00 83.69 93 ASP A C 1
ATOM 781 O O . ASP A 1 93 ? -7.532 13.715 0.110 1.00 83.69 93 ASP A O 1
ATOM 785 N N . LEU A 1 94 ? -8.355 11.779 0.894 1.00 86.12 94 LEU A N 1
ATOM 786 C CA . LEU A 1 94 ? -7.831 11.955 2.248 1.00 86.12 94 LEU A CA 1
ATOM 787 C C . LEU A 1 94 ? -6.301 11.910 2.261 1.00 86.12 94 LEU A C 1
ATOM 789 O O . LEU A 1 94 ? -5.690 12.813 2.831 1.00 86.12 94 LEU A O 1
ATOM 793 N N . ILE A 1 95 ? -5.682 10.924 1.601 1.00 80.81 95 ILE A N 1
ATOM 794 C CA . ILE A 1 95 ? -4.217 10.837 1.465 1.00 80.81 95 ILE A CA 1
ATOM 795 C C . ILE A 1 95 ? -3.665 12.123 0.847 1.00 80.81 95 ILE A C 1
ATOM 797 O O . ILE A 1 95 ? -2.737 12.714 1.396 1.00 80.81 95 ILE A O 1
ATOM 801 N N . ARG A 1 96 ? -4.268 12.592 -0.252 1.00 80.88 96 ARG A N 1
ATOM 802 C CA . ARG A 1 96 ? -3.879 13.832 -0.934 1.00 80.88 96 ARG A CA 1
ATOM 803 C C . ARG A 1 96 ? -3.937 15.033 0.010 1.00 80.88 96 ARG A C 1
ATOM 805 O O . ARG A 1 96 ? -2.971 15.783 0.095 1.00 80.88 96 ARG A O 1
ATOM 812 N N . ARG A 1 97 ? -5.042 15.213 0.744 1.00 83.94 97 ARG A N 1
ATOM 813 C CA . ARG A 1 97 ? -5.193 16.324 1.703 1.00 83.94 97 ARG A CA 1
ATOM 814 C C . ARG A 1 97 ? -4.166 16.257 2.828 1.00 83.94 97 ARG A C 1
ATOM 816 O O . ARG A 1 97 ? -3.661 17.299 3.231 1.00 83.94 97 ARG A O 1
ATOM 823 N N . PHE A 1 98 ? -3.864 15.063 3.338 1.00 78.81 98 PHE A N 1
ATOM 824 C CA . PHE A 1 98 ? -2.838 14.897 4.366 1.00 78.81 98 PHE A CA 1
ATOM 825 C C . PHE A 1 98 ? -1.443 15.214 3.826 1.00 78.81 98 PHE A C 1
ATOM 827 O O . PHE A 1 98 ? -0.705 15.929 4.497 1.00 78.81 98 PHE A O 1
ATOM 834 N N . ALA A 1 99 ? -1.123 14.773 2.608 1.00 73.38 99 ALA A N 1
ATOM 835 C CA . ALA A 1 99 ? 0.136 15.098 1.942 1.00 73.38 99 ALA A CA 1
ATOM 836 C C . ALA A 1 99 ? 0.290 16.610 1.681 1.00 73.38 99 ALA A C 1
ATOM 838 O O . ALA A 1 99 ? 1.366 17.162 1.875 1.00 73.38 99 ALA A O 1
ATOM 839 N N . GLU A 1 100 ? -0.787 17.305 1.295 1.00 73.56 100 GLU A N 1
ATOM 840 C CA . GLU A 1 100 ? -0.796 18.768 1.112 1.00 73.56 100 GLU A CA 1
ATOM 841 C C . GLU A 1 100 ? -0.642 19.542 2.432 1.00 73.56 100 GLU A C 1
ATOM 843 O O . GLU A 1 100 ? -0.146 20.668 2.436 1.00 73.56 100 GLU A O 1
ATOM 848 N N . GLN A 1 101 ? -1.092 18.966 3.551 1.00 72.25 101 GLN A N 1
ATOM 849 C CA . GLN A 1 101 ? -0.994 19.575 4.881 1.00 72.25 101 GLN A CA 1
ATOM 850 C C . GLN A 1 101 ? 0.342 19.290 5.573 1.00 72.25 101 GLN A C 1
ATOM 852 O O . GLN A 1 101 ? 0.791 20.098 6.391 1.00 72.25 101 GLN A O 1
ATOM 857 N N . SER A 1 102 ? 0.977 18.154 5.283 1.00 64.25 102 SER A N 1
ATOM 858 C CA . SER A 1 102 ? 2.319 17.851 5.767 1.00 64.25 102 SER A CA 1
ATOM 859 C C . SER A 1 102 ? 3.335 18.717 5.021 1.00 64.25 102 SER A C 1
ATOM 861 O O . SER A 1 102 ? 3.534 18.546 3.827 1.00 64.25 102 SER A O 1
ATOM 863 N N . ASN A 1 103 ? 4.041 19.603 5.728 1.00 54.19 103 ASN A N 1
ATOM 864 C CA . ASN A 1 103 ? 5.213 20.327 5.202 1.00 54.19 103 ASN A CA 1
ATOM 865 C C . ASN A 1 103 ? 6.433 19.405 4.934 1.00 54.19 103 ASN A C 1
ATOM 867 O O . ASN A 1 103 ? 7.551 19.894 4.770 1.00 54.19 103 ASN A O 1
ATOM 871 N N . GLU A 1 104 ? 6.247 18.084 4.949 1.00 53.75 104 GLU A N 1
ATOM 872 C CA . GLU A 1 104 ? 7.254 17.109 4.533 1.00 53.75 104 GLU A CA 1
ATOM 873 C C . GLU A 1 104 ? 7.406 17.166 3.005 1.00 53.75 104 GLU A C 1
ATOM 875 O O . GLU A 1 104 ? 6.489 17.561 2.286 1.00 53.75 104 GLU A O 1
ATOM 880 N N . THR A 1 105 ? 8.599 16.859 2.502 1.00 51.09 105 THR A N 1
ATOM 881 C CA . THR A 1 105 ? 8.985 16.969 1.090 1.00 51.09 105 THR A CA 1
ATOM 882 C C . THR A 1 105 ? 7.936 16.322 0.177 1.00 51.09 105 THR A C 1
ATOM 884 O O . THR A 1 105 ? 7.864 15.105 0.046 1.00 51.09 105 THR A O 1
ATOM 887 N N . ALA A 1 106 ? 7.130 17.157 -0.493 1.00 47.06 106 ALA A N 1
ATOM 888 C CA . ALA A 1 106 ? 5.935 16.779 -1.262 1.00 47.06 106 ALA A CA 1
ATOM 889 C C . ALA A 1 106 ? 6.146 15.711 -2.360 1.00 47.06 106 ALA A C 1
ATOM 891 O O . ALA A 1 106 ? 5.177 15.224 -2.933 1.00 47.06 106 ALA A O 1
ATOM 892 N N . GLY A 1 107 ? 7.394 15.345 -2.671 1.00 49.44 107 GLY A N 1
ATOM 893 C CA . GLY A 1 107 ? 7.737 14.315 -3.650 1.00 49.44 107 GLY A CA 1
ATOM 894 C C . GLY A 1 107 ? 7.855 12.890 -3.101 1.00 49.44 107 GLY A C 1
ATOM 895 O O . GLY A 1 107 ? 7.866 11.966 -3.908 1.00 49.44 107 GLY A O 1
ATOM 896 N N . GLU A 1 108 ? 7.946 12.684 -1.781 1.00 52.47 108 GLU A N 1
ATOM 897 C CA . GLU A 1 108 ? 8.285 11.364 -1.207 1.00 52.47 108 GLU A CA 1
ATOM 898 C C . GLU A 1 108 ? 7.083 10.433 -0.991 1.00 52.47 108 GLU A C 1
ATOM 900 O O . GLU A 1 108 ? 7.258 9.220 -0.893 1.00 52.47 108 GLU A O 1
ATOM 905 N N . HIS A 1 109 ? 5.856 10.962 -0.910 1.00 62.56 109 HIS A N 1
ATOM 906 C CA . HIS A 1 109 ? 4.693 10.156 -0.497 1.00 62.56 109 HIS A CA 1
ATOM 907 C C . HIS A 1 109 ? 3.484 10.234 -1.436 1.00 62.56 109 HIS A C 1
ATOM 909 O O . HIS A 1 109 ? 2.643 9.328 -1.428 1.00 62.56 109 HIS A O 1
ATOM 915 N N . TYR A 1 110 ? 3.386 11.272 -2.271 1.00 71.62 110 TYR A N 1
ATOM 916 C CA . TYR A 1 110 ? 2.254 11.448 -3.175 1.00 71.62 110 TYR A CA 1
ATOM 917 C C . TYR A 1 110 ? 2.660 12.145 -4.476 1.00 71.62 110 TYR A C 1
ATOM 919 O O . TYR A 1 110 ? 3.091 13.294 -4.480 1.00 71.62 110 TYR A O 1
ATOM 927 N N . THR A 1 111 ? 2.461 11.468 -5.606 1.00 75.75 111 THR A N 1
ATOM 928 C CA . THR A 1 111 ? 2.614 12.073 -6.933 1.00 75.75 111 THR A CA 1
ATOM 929 C C . THR A 1 111 ? 1.267 12.658 -7.378 1.00 75.75 111 THR A C 1
ATOM 931 O O . THR A 1 111 ? 0.281 11.915 -7.434 1.00 75.75 111 THR A O 1
ATOM 934 N N . PRO A 1 112 ? 1.180 13.958 -7.734 1.00 80.62 112 PRO A N 1
ATOM 935 C CA . PRO A 1 112 ? -0.063 14.563 -8.208 1.00 80.62 112 PRO A CA 1
ATOM 936 C C . PRO A 1 112 ? -0.682 13.799 -9.382 1.00 80.62 112 PRO A C 1
ATOM 938 O O . PRO A 1 112 ? 0.019 13.367 -10.299 1.00 80.62 112 PRO A O 1
ATOM 941 N N . ARG A 1 113 ? -2.013 13.664 -9.395 1.00 81.38 113 ARG A N 1
ATOM 942 C CA . ARG A 1 113 ? -2.712 12.813 -10.373 1.00 81.38 113 ARG A CA 1
ATOM 943 C C . ARG A 1 113 ? -2.522 13.225 -11.821 1.00 81.38 113 ARG A C 1
ATOM 945 O O . ARG A 1 113 ? -2.481 12.351 -12.680 1.00 81.38 113 ARG A O 1
ATOM 952 N N . ASP A 1 114 ? -2.350 14.511 -12.090 1.00 86.31 114 ASP A N 1
ATOM 953 C CA . ASP A 1 114 ? -2.078 14.984 -13.447 1.00 86.31 114 ASP A CA 1
ATOM 954 C C . ASP A 1 114 ? -0.697 14.530 -13.938 1.00 86.31 114 ASP A C 1
ATOM 956 O O . ASP A 1 114 ? -0.557 14.131 -15.093 1.00 86.31 114 ASP A O 1
ATOM 960 N N . VAL A 1 115 ? 0.299 14.484 -13.044 1.00 89.75 115 VAL A N 1
ATOM 961 C CA . VAL A 1 115 ? 1.632 13.942 -13.346 1.00 89.75 115 VAL A CA 1
ATOM 962 C C . VAL A 1 115 ? 1.549 12.436 -13.570 1.00 89.75 115 VAL A C 1
ATOM 964 O O . VAL A 1 115 ? 2.058 11.945 -14.574 1.00 89.75 115 VAL A O 1
ATOM 967 N N . VAL A 1 116 ? 0.844 11.709 -12.694 1.00 89.88 116 VAL A N 1
ATOM 968 C CA . VAL A 1 116 ? 0.640 10.260 -12.853 1.00 89.88 116 VAL A CA 1
ATOM 969 C C . VAL A 1 116 ? -0.037 9.950 -14.189 1.00 89.88 116 VAL A C 1
ATOM 971 O O . VAL A 1 116 ? 0.455 9.120 -14.943 1.00 89.88 116 VAL A O 1
ATOM 974 N N .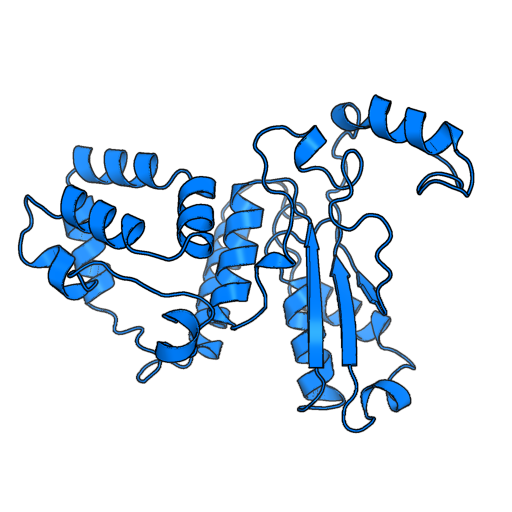 ARG A 1 117 ? -1.124 10.652 -14.533 1.00 90.31 117 ARG A N 1
ATOM 975 C CA . ARG A 1 117 ? -1.832 10.472 -15.811 1.00 90.31 117 ARG A CA 1
ATOM 976 C C . ARG A 1 117 ? -0.940 10.756 -17.011 1.00 90.31 117 ARG A C 1
ATOM 978 O O . ARG A 1 117 ? -0.995 10.006 -17.983 1.00 90.31 117 ARG A O 1
ATOM 985 N N . LEU A 1 118 ? -0.118 11.804 -16.947 1.00 94.19 118 LEU A N 1
ATOM 986 C CA . LEU A 1 118 ? 0.850 12.099 -17.997 1.00 94.19 118 LEU A CA 1
ATOM 987 C C . LEU A 1 118 ? 1.849 10.945 -18.154 1.00 94.19 118 LEU A C 1
ATOM 989 O O . LEU A 1 118 ? 1.979 10.415 -19.255 1.00 94.19 118 LEU A O 1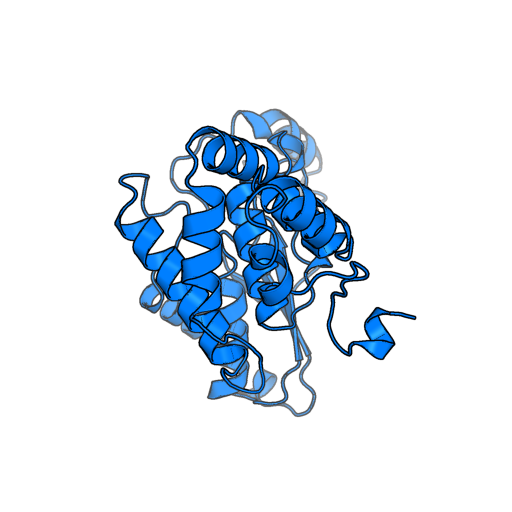
ATOM 993 N N . MET A 1 119 ? 2.492 10.506 -17.068 1.00 95.00 119 MET A N 1
ATOM 994 C CA . MET A 1 119 ? 3.440 9.384 -17.088 1.00 95.00 119 MET A CA 1
ATOM 995 C C . MET A 1 119 ? 2.803 8.106 -17.645 1.00 95.00 119 MET A C 1
ATOM 997 O O . MET A 1 119 ? 3.367 7.481 -18.539 1.00 95.00 119 MET A O 1
ATOM 1001 N N . THR A 1 120 ? 1.604 7.760 -17.178 1.00 94.00 120 THR A N 1
ATOM 1002 C CA . THR A 1 120 ? 0.829 6.611 -17.656 1.00 94.00 120 THR A CA 1
ATOM 1003 C C . THR A 1 120 ? 0.492 6.723 -19.149 1.00 94.00 120 THR A C 1
ATOM 1005 O O . THR A 1 120 ? 0.650 5.756 -19.889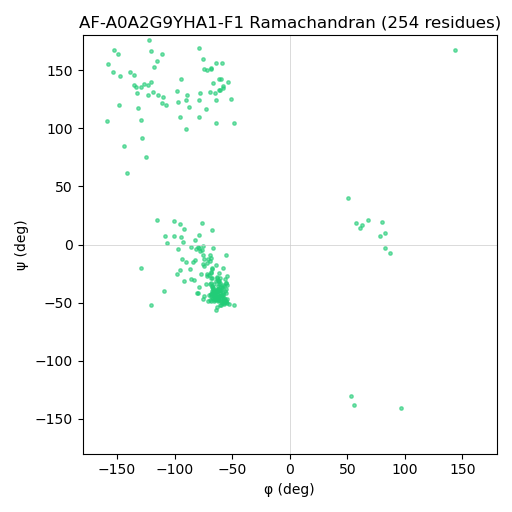 1.00 94.00 120 THR A O 1
ATOM 1008 N N . SER A 1 121 ? 0.066 7.898 -19.625 1.00 94.00 121 SER A N 1
ATOM 1009 C CA . SER A 1 121 ? -0.243 8.107 -21.048 1.00 94.00 121 SER A CA 1
ATOM 1010 C C . SER A 1 121 ? 0.986 7.937 -21.946 1.00 94.00 121 SER A C 1
ATOM 1012 O O . SER A 1 121 ? 0.896 7.325 -23.010 1.00 94.00 121 SER A O 1
ATOM 1014 N N . LEU A 1 122 ? 2.149 8.414 -21.491 1.00 95.88 122 LEU A N 1
ATOM 1015 C CA . LEU A 1 122 ? 3.418 8.264 -22.200 1.00 95.88 122 LEU A CA 1
ATOM 1016 C C . LEU A 1 122 ? 3.871 6.804 -22.221 1.00 95.88 122 LEU A C 1
ATOM 1018 O O . LEU A 1 122 ? 4.261 6.308 -23.274 1.00 95.88 122 LEU A O 1
ATOM 1022 N N . LEU A 1 123 ? 3.764 6.109 -21.085 1.00 96.44 123 LEU A N 1
ATOM 1023 C CA . LEU A 1 123 ? 4.132 4.698 -20.944 1.00 96.44 123 LEU A CA 1
ATOM 1024 C C . LEU A 1 123 ? 3.377 3.792 -21.925 1.00 96.44 123 LEU A C 1
ATOM 1026 O O . LEU A 1 123 ? 3.952 2.832 -22.427 1.00 96.44 123 LEU A O 1
ATOM 1030 N N . PHE A 1 124 ? 2.109 4.100 -22.207 1.00 96.19 124 PHE A N 1
ATOM 1031 C CA . PHE A 1 124 ? 1.260 3.294 -23.091 1.00 96.19 124 PHE A CA 1
ATOM 1032 C C . PHE A 1 124 ? 1.126 3.842 -24.515 1.00 96.19 124 PHE A C 1
ATOM 1034 O O . PHE A 1 124 ? 0.335 3.320 -25.303 1.00 96.19 124 PHE A O 1
ATOM 1041 N N . THR A 1 125 ? 1.881 4.883 -24.868 1.00 94.81 125 THR A N 1
ATOM 1042 C CA . THR A 1 125 ? 1.889 5.410 -26.237 1.00 94.81 125 THR A CA 1
ATOM 1043 C C . THR A 1 125 ? 2.438 4.354 -27.201 1.00 94.81 125 THR A C 1
ATOM 1045 O O . THR A 1 125 ? 3.555 3.874 -27.026 1.00 94.81 125 THR A O 1
ATOM 1048 N N . GLY A 1 126 ? 1.672 4.008 -28.239 1.00 94.38 126 GLY A N 1
ATOM 1049 C CA . GLY A 1 126 ? 2.046 2.981 -29.221 1.00 94.38 126 GLY A CA 1
ATOM 1050 C C . GLY A 1 126 ? 1.650 1.546 -28.847 1.00 94.38 126 GLY A C 1
ATOM 1051 O O . GLY A 1 126 ? 1.760 0.649 -29.686 1.00 94.38 126 GLY A O 1
ATOM 1052 N N . GLU A 1 127 ? 1.143 1.323 -27.631 1.00 95.50 127 GLU A N 1
ATOM 1053 C CA . GLU A 1 127 ? 0.712 0.008 -27.133 1.00 95.50 127 GLU A CA 1
ATOM 1054 C C . GLU A 1 127 ? -0.784 -0.257 -27.382 1.00 95.50 127 GLU A C 1
ATOM 1056 O O . GLU A 1 127 ? -1.312 -1.309 -27.015 1.00 95.50 127 GLU A O 1
ATOM 1061 N N . GLU A 1 128 ? -1.500 0.670 -28.027 1.00 94.56 128 GLU A N 1
ATOM 1062 C CA . GLU A 1 128 ? -2.967 0.678 -28.086 1.00 94.56 128 GLU A CA 1
ATOM 1063 C C . GLU A 1 128 ? -3.514 -0.588 -28.752 1.00 94.56 128 GLU A C 1
ATOM 1065 O O . GLU A 1 128 ? -4.500 -1.170 -28.299 1.00 94.56 128 GLU A O 1
ATOM 1070 N N . LYS A 1 129 ? -2.850 -1.053 -29.818 1.00 95.19 129 LYS A N 1
ATOM 107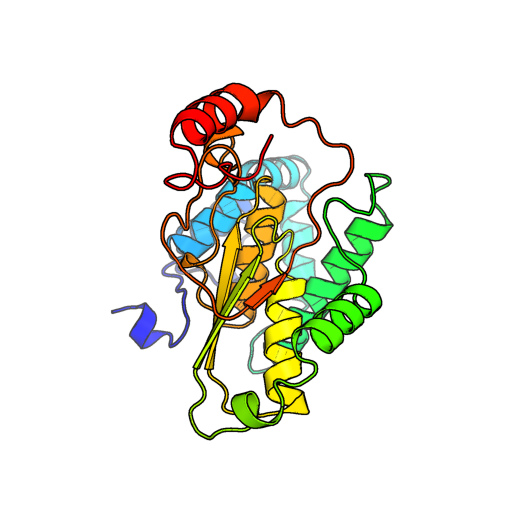1 C CA . LYS A 1 129 ? -3.249 -2.273 -30.536 1.00 95.19 129 LYS A CA 1
ATOM 1072 C C . LYS A 1 129 ? -3.078 -3.531 -29.694 1.00 95.19 129 LYS A C 1
ATOM 1074 O O . LYS A 1 129 ? -3.888 -4.446 -29.818 1.00 95.19 129 LYS A O 1
ATOM 1079 N N . GLU A 1 130 ? -2.023 -3.599 -28.889 1.00 95.38 130 GLU A N 1
ATOM 1080 C CA . GLU A 1 130 ? -1.750 -4.751 -28.031 1.00 95.38 130 GLU A CA 1
ATOM 1081 C C . GLU A 1 130 ? -2.698 -4.759 -26.828 1.00 95.38 130 GLU A C 1
ATOM 1083 O O . GLU A 1 130 ? -3.309 -5.788 -26.533 1.00 95.38 130 GLU A O 1
ATOM 1088 N N . LEU A 1 131 ? -2.903 -3.601 -26.197 1.00 96.44 131 LEU A N 1
ATOM 1089 C CA . LEU A 1 131 ? -3.777 -3.437 -25.032 1.00 96.44 131 LEU A CA 1
ATOM 1090 C C . LEU A 1 131 ? -5.271 -3.581 -25.367 1.00 96.44 131 LEU A C 1
ATOM 1092 O O . LEU A 1 131 ? -6.050 -3.999 -24.513 1.00 96.44 131 LEU A O 1
ATOM 1096 N N . ALA A 1 132 ? -5.685 -3.313 -26.608 1.00 95.81 132 ALA A N 1
ATOM 1097 C CA . ALA A 1 132 ? -7.067 -3.512 -27.054 1.00 95.81 132 ALA A CA 1
ATOM 1098 C C . ALA A 1 132 ? -7.446 -4.991 -27.295 1.00 95.81 132 ALA A C 1
ATOM 1100 O O . ALA A 1 132 ? -8.618 -5.294 -27.539 1.00 95.81 132 ALA A O 1
ATOM 1101 N N . LYS A 1 133 ? -6.490 -5.934 -27.261 1.00 96.31 133 LYS A N 1
ATOM 1102 C CA . LYS A 1 133 ? -6.768 -7.348 -27.563 1.00 96.31 133 LYS A CA 1
ATOM 1103 C C . LYS A 1 133 ? -7.677 -7.991 -26.504 1.00 96.31 133 LYS A C 1
ATOM 1105 O O . LYS A 1 133 ? -7.463 -7.790 -25.306 1.00 96.31 133 LYS A O 1
ATOM 1110 N N . PRO A 1 134 ? -8.654 -8.829 -26.905 1.00 95.06 134 PRO A N 1
ATOM 1111 C CA . PRO A 1 134 ? -9.461 -9.593 -25.959 1.00 95.06 134 PRO A CA 1
ATOM 1112 C C . PRO A 1 134 ? -8.597 -10.484 -25.065 1.00 95.06 134 PRO A C 1
ATOM 1114 O O . PRO A 1 134 ? -7.695 -11.167 -25.547 1.00 95.06 134 PRO A O 1
ATOM 1117 N N . GLY A 1 135 ? -8.902 -10.502 -23.766 1.00 92.44 135 GLY A N 1
ATOM 1118 C CA . GLY A 1 135 ? -8.188 -11.338 -22.801 1.00 92.44 135 GLY A CA 1
ATOM 1119 C C . GLY A 1 135 ? -6.739 -10.919 -22.549 1.00 92.44 135 GLY A C 1
ATOM 1120 O O . GLY A 1 135 ? -5.962 -11.756 -22.097 1.00 92.44 135 GLY A O 1
ATOM 1121 N N . VAL A 1 136 ? -6.370 -9.665 -22.839 1.00 96.44 136 VAL A N 1
ATOM 1122 C CA . VAL A 1 136 ? -5.033 -9.150 -22.528 1.00 96.44 136 VAL A CA 1
ATOM 1123 C C . VAL A 1 136 ? -4.749 -9.270 -21.028 1.00 96.44 136 VAL A C 1
ATOM 1125 O O . VAL A 1 136 ? -5.592 -8.954 -20.181 1.00 96.44 136 VAL A O 1
ATOM 1128 N N . ILE A 1 137 ? -3.552 -9.760 -20.722 1.00 97.25 137 ILE A N 1
ATOM 1129 C CA . ILE A 1 137 ? -3.015 -9.875 -19.372 1.00 97.25 137 ILE A CA 1
ATOM 1130 C C . ILE A 1 137 ? -1.704 -9.105 -19.353 1.00 97.25 137 ILE A C 1
ATOM 1132 O O . ILE A 1 137 ? -0.879 -9.323 -20.241 1.00 97.25 137 ILE A O 1
ATOM 1136 N N . LYS A 1 138 ? -1.542 -8.201 -18.386 1.00 97.69 138 LYS A N 1
ATOM 1137 C CA . LYS A 1 138 ? -0.332 -7.391 -18.228 1.00 97.69 138 LYS A CA 1
ATOM 1138 C C . LYS A 1 138 ? 0.071 -7.254 -16.773 1.00 97.69 138 LYS A C 1
ATOM 1140 O O . LYS A 1 138 ? -0.787 -7.208 -15.892 1.00 97.69 138 LYS A O 1
ATOM 1145 N N . GLU A 1 139 ? 1.368 -7.142 -16.547 1.00 98.19 139 GLU A N 1
ATOM 1146 C CA . GLU A 1 139 ? 1.965 -6.927 -15.233 1.00 98.19 139 GLU A CA 1
ATOM 1147 C C . GLU A 1 139 ? 2.640 -5.550 -15.182 1.00 98.19 139 GLU A C 1
ATOM 1149 O O . GLU A 1 139 ? 3.427 -5.199 -16.067 1.00 98.19 139 GLU A O 1
ATOM 1154 N N . ILE A 1 140 ? 2.319 -4.756 -14.158 1.00 98.31 140 ILE A N 1
ATOM 1155 C CA . ILE A 1 140 ? 2.865 -3.408 -13.948 1.00 98.31 140 ILE A CA 1
ATOM 1156 C C . ILE A 1 140 ? 3.610 -3.376 -12.619 1.00 98.31 140 ILE A C 1
ATOM 1158 O O . ILE A 1 140 ? 3.052 -3.783 -11.598 1.00 98.31 140 ILE A O 1
ATOM 1162 N N . TYR A 1 141 ? 4.833 -2.850 -12.627 1.00 98.38 141 TYR A N 1
ATOM 1163 C CA . TYR A 1 141 ? 5.678 -2.744 -11.441 1.00 98.38 141 TYR A CA 1
ATOM 1164 C C . TYR A 1 141 ? 6.082 -1.308 -11.103 1.00 98.38 141 TYR A C 1
ATOM 1166 O O . TYR A 1 141 ? 6.444 -0.526 -11.984 1.00 98.38 141 TYR A O 1
ATOM 1174 N N . ASP A 1 142 ? 6.071 -0.990 -9.809 1.00 97.50 142 ASP A N 1
ATOM 1175 C CA . ASP A 1 142 ? 6.638 0.238 -9.256 1.00 97.50 142 ASP A CA 1
ATOM 1176 C C . ASP A 1 142 ? 7.592 -0.078 -8.077 1.00 97.50 142 ASP A C 1
ATOM 1178 O O . ASP A 1 142 ? 7.133 -0.458 -6.995 1.00 97.50 142 ASP A O 1
ATOM 1182 N N . PRO A 1 143 ? 8.923 0.060 -8.252 1.00 96.38 143 PRO A N 1
ATOM 1183 C CA . PRO A 1 143 ? 9.923 -0.237 -7.220 1.00 96.38 143 PRO A CA 1
ATOM 1184 C C . PRO A 1 143 ? 9.942 0.734 -6.032 1.00 96.38 143 PRO A C 1
ATOM 1186 O O . PRO A 1 143 ? 10.672 0.479 -5.073 1.00 96.38 143 PRO A O 1
ATOM 1189 N N . ALA A 1 144 ? 9.214 1.846 -6.101 1.00 94.62 144 ALA A N 1
ATOM 1190 C CA . ALA A 1 144 ? 9.068 2.826 -5.028 1.00 94.62 144 ALA A CA 1
ATOM 1191 C C . ALA A 1 144 ? 7.616 3.322 -5.028 1.00 94.62 144 ALA A C 1
ATOM 1193 O O . ALA A 1 144 ? 7.330 4.488 -5.305 1.00 94.62 144 ALA A O 1
ATOM 1194 N N . CYS A 1 145 ? 6.689 2.388 -4.793 1.00 93.88 145 CYS A N 1
ATOM 1195 C CA . CYS A 1 145 ? 5.286 2.565 -5.153 1.00 93.88 145 CYS A CA 1
ATOM 1196 C C . CYS A 1 145 ? 4.541 3.621 -4.339 1.00 93.88 145 CYS A C 1
ATOM 1198 O O . CYS A 1 145 ? 3.408 3.974 -4.693 1.00 93.88 145 CYS A O 1
ATOM 1200 N N . GLY A 1 146 ? 5.126 4.108 -3.242 1.00 91.56 146 GLY A N 1
ATOM 1201 C CA . GLY A 1 146 ? 4.473 5.044 -2.350 1.00 91.56 146 GLY A CA 1
ATOM 1202 C C . GLY A 1 146 ? 3.119 4.492 -1.923 1.00 91.56 146 GLY A C 1
ATOM 1203 O O . GLY A 1 146 ? 2.987 3.331 -1.538 1.00 91.56 146 GLY A O 1
ATOM 1204 N N . THR A 1 147 ? 2.084 5.318 -2.041 1.00 90.94 147 THR A N 1
ATOM 1205 C CA . THR A 1 147 ? 0.698 4.957 -1.709 1.00 90.94 147 THR A CA 1
ATOM 1206 C C . THR A 1 147 ? -0.011 4.118 -2.785 1.00 90.94 147 THR A C 1
ATOM 1208 O O . THR A 1 147 ? -1.210 3.888 -2.678 1.00 90.94 147 THR A O 1
ATOM 1211 N N . GLY A 1 148 ? 0.695 3.651 -3.824 1.00 91.56 148 GLY A N 1
ATOM 1212 C CA . GLY A 1 148 ? 0.141 2.798 -4.888 1.00 91.56 148 GLY A CA 1
ATOM 1213 C C . GLY A 1 148 ? -0.580 3.563 -6.000 1.00 91.56 148 GLY A C 1
ATOM 1214 O O . GLY A 1 148 ? -1.248 2.974 -6.857 1.00 91.56 148 GLY A O 1
ATOM 1215 N N . GLY A 1 149 ? -0.457 4.892 -6.009 1.00 89.25 149 GLY A N 1
ATOM 1216 C CA . GLY A 1 149 ? -1.194 5.747 -6.928 1.00 89.25 149 GLY A CA 1
ATOM 1217 C C . GLY A 1 149 ? -0.870 5.497 -8.404 1.00 89.25 149 GLY A C 1
ATOM 1218 O O . GLY A 1 149 ? -1.793 5.447 -9.219 1.00 89.25 149 GLY A O 1
ATOM 1219 N N . MET A 1 150 ? 0.406 5.333 -8.758 1.00 92.00 150 MET A N 1
ATOM 1220 C CA . MET A 1 150 ? 0.821 5.080 -10.145 1.00 92.00 150 MET A CA 1
ATOM 1221 C C . MET A 1 150 ? 0.324 3.731 -10.670 1.00 92.00 150 MET A C 1
ATOM 1223 O O . MET A 1 150 ? -0.131 3.646 -11.811 1.00 92.00 150 MET A O 1
ATOM 1227 N N . LEU A 1 151 ? 0.338 2.703 -9.822 1.00 95.31 151 LEU A N 1
ATOM 1228 C CA . LEU A 1 151 ? -0.142 1.361 -10.150 1.00 95.31 151 LEU A CA 1
ATOM 1229 C C . LEU A 1 151 ? -1.642 1.362 -10.470 1.00 95.31 151 LEU A C 1
ATOM 1231 O O . LEU A 1 151 ? -2.055 0.934 -11.549 1.00 95.31 151 LEU A O 1
ATOM 1235 N N . THR A 1 152 ? -2.455 1.907 -9.562 1.00 91.88 152 THR A N 1
ATOM 1236 C CA . THR A 1 152 ? -3.920 1.921 -9.711 1.00 91.88 152 THR A CA 1
ATOM 1237 C C . THR A 1 152 ? -4.377 2.780 -10.887 1.00 91.88 152 THR A C 1
ATOM 1239 O O . THR A 1 152 ? -5.179 2.322 -11.697 1.00 91.88 152 THR A O 1
ATOM 1242 N N . VAL A 1 153 ? -3.803 3.974 -11.071 1.00 92.19 153 VAL A N 1
ATOM 1243 C CA . VAL A 1 153 ? -4.143 4.827 -12.226 1.00 92.19 153 VAL A CA 1
ATOM 1244 C C . VAL A 1 153 ? -3.720 4.194 -13.545 1.00 92.19 153 VAL A C 1
ATOM 1246 O O . VAL A 1 153 ? -4.430 4.348 -14.535 1.00 92.19 153 VAL A O 1
ATOM 1249 N N . SER A 1 154 ? -2.609 3.458 -13.582 1.00 95.56 154 SER A N 1
ATOM 1250 C CA . SER A 1 154 ? -2.190 2.772 -14.807 1.00 95.56 154 SER A CA 1
ATOM 1251 C C . SER A 1 154 ? -3.160 1.663 -15.203 1.00 95.56 154 SER A C 1
ATOM 1253 O O . SER A 1 154 ? -3.538 1.575 -16.373 1.00 95.56 154 SER A O 1
ATOM 1255 N N . LYS A 1 155 ? -3.642 0.878 -14.232 1.00 95.25 155 LYS A N 1
ATOM 1256 C CA . LYS A 1 155 ? -4.717 -0.097 -14.459 1.00 95.25 155 LYS A CA 1
ATOM 1257 C C . LYS A 1 155 ? -5.995 0.578 -14.960 1.00 95.25 155 LYS A C 1
ATOM 1259 O O . LYS A 1 155 ? -6.510 0.185 -16.009 1.00 95.25 155 LYS A O 1
ATOM 1264 N N . ASP A 1 156 ? -6.463 1.610 -14.259 1.00 92.62 156 ASP A N 1
ATOM 1265 C CA . ASP A 1 156 ? -7.686 2.338 -14.617 1.00 92.62 156 ASP A CA 1
ATOM 1266 C C . ASP A 1 156 ? -7.582 2.962 -16.014 1.00 92.62 156 ASP A C 1
ATOM 1268 O O . ASP A 1 156 ? -8.538 2.929 -16.792 1.00 92.62 156 ASP A O 1
ATOM 1272 N N . TYR A 1 157 ? -6.409 3.494 -16.369 1.00 94.69 157 TYR A N 1
ATOM 1273 C CA . TYR A 1 157 ? -6.149 4.068 -17.685 1.00 94.69 157 TYR A CA 1
ATOM 1274 C C . TYR A 1 157 ? -6.267 3.016 -18.789 1.00 94.69 157 TYR A C 1
ATOM 1276 O O . TYR A 1 157 ? -6.943 3.274 -19.786 1.00 94.69 157 TYR A O 1
ATOM 1284 N N . ILE A 1 158 ? -5.670 1.831 -18.615 1.00 96.06 158 ILE A N 1
ATOM 1285 C CA . ILE A 1 158 ? -5.788 0.745 -19.599 1.00 96.06 158 ILE A CA 1
ATOM 1286 C C . ILE A 1 158 ? -7.247 0.310 -19.742 1.00 96.06 158 I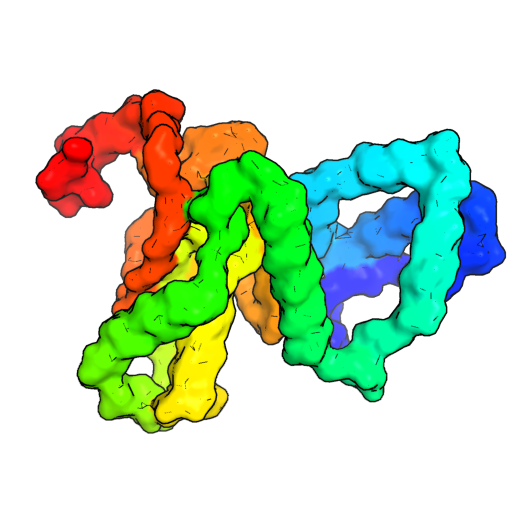LE A C 1
ATOM 1288 O O . ILE A 1 158 ? -7.757 0.193 -20.861 1.00 96.06 158 ILE A O 1
ATOM 1292 N N . GLN A 1 159 ? -7.930 0.096 -18.618 1.00 95.00 159 GLN A N 1
ATOM 1293 C CA . GLN A 1 159 ? -9.300 -0.409 -18.617 1.00 95.00 159 GLN A CA 1
ATOM 1294 C C . GLN A 1 159 ? -10.304 0.599 -19.184 1.00 95.00 159 GLN A C 1
ATOM 1296 O O . GLN A 1 159 ? -11.260 0.213 -19.855 1.00 95.00 159 GLN A O 1
ATOM 1301 N N . THR A 1 160 ? -10.068 1.892 -18.977 1.00 94.00 160 THR A N 1
ATOM 1302 C CA . THR A 1 160 ? -10.948 2.953 -19.481 1.00 94.00 160 THR A CA 1
ATOM 1303 C C . THR A 1 160 ? -10.701 3.261 -20.956 1.00 94.00 160 THR A C 1
ATOM 1305 O O . THR A 1 160 ? -11.660 3.461 -21.699 1.00 94.00 160 THR A O 1
ATOM 1308 N N . ASN A 1 161 ? -9.438 3.309 -21.395 1.00 94.88 161 ASN A N 1
ATOM 1309 C CA . ASN A 1 161 ? -9.089 3.820 -22.727 1.00 94.88 161 ASN A CA 1
ATOM 1310 C C . ASN A 1 161 ? -8.881 2.730 -23.783 1.00 94.88 161 ASN A C 1
ATOM 1312 O O . ASN A 1 161 ? -9.049 3.010 -24.969 1.00 94.88 161 ASN A O 1
ATOM 1316 N N . PHE A 1 162 ? -8.512 1.508 -23.386 1.00 95.56 162 PHE A N 1
ATOM 1317 C CA . PHE A 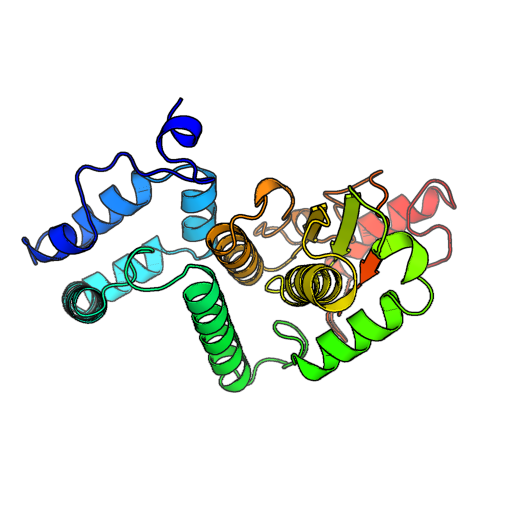1 162 ? -8.145 0.451 -24.335 1.00 95.56 162 PHE A CA 1
ATOM 1318 C C . PHE A 1 162 ? -9.029 -0.784 -24.221 1.00 95.56 162 PHE A C 1
ATOM 1320 O O . PHE A 1 162 ? -9.570 -1.243 -25.227 1.00 95.56 162 PHE A O 1
ATOM 1327 N N . ASN A 1 163 ? -9.181 -1.339 -23.016 1.00 96.12 163 ASN A N 1
ATOM 1328 C CA . ASN A 1 163 ? -9.924 -2.580 -22.830 1.00 96.12 163 ASN A CA 1
ATOM 1329 C C . ASN A 1 163 ? -10.417 -2.761 -21.392 1.00 96.12 163 ASN A C 1
ATOM 1331 O O . ASN A 1 163 ? -9.659 -3.160 -20.509 1.00 96.12 163 ASN A O 1
ATOM 1335 N N . LYS A 1 164 ? -11.724 -2.579 -21.189 1.00 95.56 164 LYS A N 1
ATOM 1336 C CA . LYS A 1 164 ? -12.397 -2.738 -19.891 1.00 95.56 164 LYS A CA 1
ATOM 1337 C C . LYS A 1 164 ? -12.192 -4.111 -19.242 1.00 95.56 164 LYS A C 1
ATOM 1339 O O . LYS A 1 164 ? -12.170 -4.207 -18.020 1.00 95.56 164 LYS A O 1
ATOM 1344 N N . GLU A 1 165 ? -12.012 -5.156 -20.044 1.00 96.00 165 GLU A N 1
ATOM 1345 C CA . GLU A 1 165 ? -11.846 -6.538 -19.579 1.00 96.00 165 GLU A CA 1
ATOM 1346 C C . GLU A 1 165 ? -10.366 -6.943 -19.430 1.00 96.00 165 GLU A C 1
ATOM 1348 O O . GLU A 1 165 ? -10.064 -8.114 -19.181 1.00 96.00 165 GLU A O 1
ATOM 1353 N N . ALA A 1 166 ? -9.426 -6.003 -19.599 1.00 96.44 166 ALA A N 1
ATOM 1354 C CA . ALA A 1 166 ? -8.003 -6.253 -19.401 1.00 96.44 166 ALA A CA 1
ATOM 1355 C C . ALA A 1 166 ? -7.714 -6.688 -17.959 1.00 96.44 166 ALA A C 1
ATOM 1357 O O . ALA A 1 166 ? -8.165 -6.058 -16.995 1.00 96.44 166 ALA A O 1
ATOM 1358 N N . LYS A 1 167 ? -6.917 -7.749 -17.809 1.00 96.50 167 LYS A N 1
ATOM 1359 C CA . LYS A 1 167 ? -6.439 -8.216 -16.504 1.00 96.50 167 LYS A CA 1
ATOM 1360 C C . LYS A 1 167 ? -5.061 -7.634 -16.240 1.00 96.50 167 LYS A C 1
ATOM 1362 O O . LYS A 1 167 ? -4.092 -8.018 -16.887 1.00 96.50 167 LYS A O 1
ATOM 1367 N N . ILE A 1 168 ? -4.995 -6.713 -15.290 1.00 97.06 168 ILE A N 1
ATOM 1368 C CA . ILE A 1 168 ? -3.758 -6.036 -14.913 1.00 97.06 168 ILE A CA 1
ATOM 1369 C C . ILE A 1 168 ? -3.365 -6.495 -13.514 1.00 97.06 168 ILE A C 1
ATOM 1371 O O . ILE A 1 168 ? -4.156 -6.343 -12.582 1.00 97.06 168 ILE A O 1
ATOM 1375 N N . PHE A 1 169 ? -2.168 -7.057 -13.384 1.00 97.38 169 PHE A N 1
ATOM 1376 C CA . PHE A 1 169 ? -1.567 -7.418 -12.104 1.00 97.38 169 PHE A CA 1
ATOM 1377 C C . PHE A 1 169 ? -0.598 -6.319 -11.674 1.00 97.38 169 PHE A C 1
ATOM 1379 O O . PHE A 1 169 ? 0.205 -5.837 -12.476 1.00 97.38 169 PHE A O 1
ATOM 1386 N N . LEU A 1 170 ? -0.714 -5.895 -10.419 1.00 97.75 170 LEU A N 1
ATOM 1387 C CA . LEU A 1 170 ? 0.011 -4.757 -9.870 1.00 97.75 170 LEU A CA 1
ATOM 1388 C C . LEU A 1 170 ? 1.045 -5.249 -8.864 1.00 97.75 170 LEU A C 1
ATOM 1390 O O . LEU A 1 170 ? 0.707 -5.961 -7.921 1.00 97.75 170 LEU A O 1
ATOM 1394 N N . TYR A 1 171 ? 2.288 -4.833 -9.061 1.00 98.44 171 TYR A N 1
ATOM 1395 C CA . TYR A 1 171 ? 3.423 -5.178 -8.218 1.00 98.44 171 TYR A CA 1
ATOM 1396 C C . TYR A 1 171 ? 4.060 -3.898 -7.706 1.00 98.44 171 TYR A C 1
ATOM 1398 O O . TYR A 1 171 ? 4.230 -2.934 -8.453 1.00 98.44 171 TYR A O 1
ATOM 1406 N N . GLY A 1 172 ? 4.429 -3.871 -6.434 1.00 97.94 172 GLY A N 1
ATOM 1407 C CA . GLY A 1 172 ? 4.994 -2.668 -5.844 1.00 97.94 172 GLY A CA 1
ATOM 1408 C C . GLY A 1 172 ? 5.897 -2.971 -4.671 1.00 97.94 172 GLY A C 1
ATOM 1409 O O . GLY A 1 172 ? 5.660 -3.925 -3.933 1.00 97.94 172 GLY A O 1
ATOM 1410 N N . GLN A 1 173 ? 6.906 -2.134 -4.474 1.00 98.12 173 GLN A N 1
ATOM 1411 C CA . GLN A 1 173 ? 7.730 -2.167 -3.274 1.00 98.12 173 GLN A CA 1
ATOM 1412 C C . GLN A 1 173 ? 7.820 -0.769 -2.666 1.00 98.12 173 GLN A C 1
ATOM 1414 O O . GLN A 1 173 ? 7.994 0.214 -3.380 1.00 98.12 173 GLN A O 1
ATOM 1419 N N . GLU A 1 174 ? 7.678 -0.685 -1.345 1.00 95.44 174 GLU A N 1
ATOM 1420 C CA . GLU A 1 174 ? 7.738 0.575 -0.605 1.00 95.44 174 GLU A CA 1
ATOM 1421 C C . GLU A 1 174 ? 8.627 0.431 0.633 1.00 95.44 174 GLU A C 1
ATOM 1423 O O . GLU A 1 174 ? 8.538 -0.546 1.380 1.00 95.44 174 GLU A O 1
ATOM 1428 N N . LEU A 1 175 ? 9.490 1.420 0.857 1.00 94.19 175 LEU A N 1
ATOM 1429 C CA . LEU A 1 175 ? 10.436 1.449 1.969 1.00 94.19 175 LEU A CA 1
ATOM 1430 C C . LEU A 1 175 ? 9.735 1.779 3.294 1.00 94.19 175 LEU A C 1
ATOM 1432 O O . LEU A 1 175 ? 9.976 1.127 4.311 1.00 94.19 175 LEU A O 1
ATOM 1436 N N . ASN A 1 176 ? 8.879 2.800 3.299 1.00 92.44 176 ASN A N 1
ATOM 1437 C CA . ASN A 1 176 ? 8.232 3.317 4.497 1.00 92.44 176 ASN A CA 1
ATOM 1438 C C . ASN A 1 176 ? 7.053 2.427 4.927 1.00 92.44 176 ASN A C 1
ATOM 1440 O O . ASN A 1 176 ? 6.105 2.218 4.175 1.00 92.44 176 ASN A O 1
ATOM 1444 N N . ALA A 1 177 ? 7.076 1.947 6.173 1.00 94.19 177 ALA A N 1
ATOM 1445 C CA . ALA A 1 177 ? 6.048 1.055 6.717 1.00 94.19 177 ALA A CA 1
ATOM 1446 C C . ALA A 1 177 ? 4.623 1.636 6.665 1.00 94.19 177 ALA A C 1
ATOM 1448 O O . ALA A 1 177 ? 3.681 0.919 6.325 1.00 94.19 177 ALA A O 1
ATOM 1449 N N . THR A 1 178 ? 4.460 2.924 6.972 1.00 91.38 178 THR A N 1
ATOM 1450 C CA . THR A 1 178 ? 3.161 3.607 6.950 1.00 91.38 178 THR A CA 1
ATOM 1451 C C . THR A 1 178 ? 2.663 3.758 5.518 1.00 91.38 178 THR A C 1
ATOM 1453 O O . THR A 1 178 ? 1.521 3.410 5.223 1.00 91.38 178 THR A O 1
ATOM 1456 N N . THR A 1 179 ? 3.519 4.221 4.608 1.00 91.25 179 THR A N 1
ATOM 1457 C CA . THR A 1 179 ? 3.174 4.398 3.191 1.00 91.25 179 THR A CA 1
ATOM 1458 C C . THR A 1 179 ? 2.829 3.060 2.528 1.00 91.25 179 THR A C 1
ATOM 1460 O O . THR A 1 179 ? 1.825 2.954 1.823 1.00 91.25 179 THR A O 1
ATOM 1463 N N . TYR A 1 180 ? 3.576 2.004 2.855 1.00 95.06 180 TYR A N 1
ATOM 1464 C CA . TYR A 1 180 ? 3.274 0.623 2.481 1.00 95.06 180 TYR A CA 1
ATOM 1465 C C . TYR A 1 180 ? 1.890 0.177 2.979 1.00 95.06 180 TYR A C 1
ATOM 1467 O O . TYR A 1 180 ? 1.108 -0.396 2.219 1.00 95.06 180 TYR A O 1
ATOM 1475 N N . ALA A 1 181 ? 1.553 0.465 4.240 1.00 94.88 181 ALA A N 1
ATOM 1476 C CA . ALA A 1 181 ? 0.252 0.124 4.813 1.00 94.88 181 ALA A CA 1
ATOM 1477 C C . ALA A 1 181 ? -0.899 0.847 4.098 1.00 94.88 181 ALA A C 1
ATOM 1479 O O . ALA A 1 181 ? -1.942 0.242 3.851 1.00 94.88 181 ALA A O 1
ATOM 1480 N N . ILE A 1 182 ? -0.691 2.114 3.723 1.00 92.69 182 ILE A N 1
ATOM 1481 C CA . ILE A 1 182 ? -1.636 2.898 2.918 1.00 92.69 182 ILE A CA 1
ATOM 1482 C C . ILE A 1 182 ? -1.832 2.251 1.542 1.00 92.69 182 ILE A C 1
ATOM 1484 O O . ILE A 1 182 ? -2.973 2.030 1.141 1.00 92.69 182 ILE A O 1
ATOM 1488 N N . CYS A 1 183 ? -0.742 1.894 0.854 1.00 93.06 183 CYS A N 1
ATOM 1489 C CA . CYS A 1 183 ? -0.792 1.213 -0.441 1.00 93.06 183 CYS A CA 1
ATOM 1490 C C . CYS A 1 183 ? -1.578 -0.103 -0.353 1.00 93.06 183 CYS A C 1
ATOM 1492 O O . CYS A 1 183 ? -2.531 -0.311 -1.103 1.00 93.06 183 CYS A O 1
ATOM 1494 N N . LYS A 1 184 ? -1.259 -0.969 0.619 1.00 95.12 184 LYS A N 1
ATOM 1495 C CA . LYS A 1 184 ? -1.988 -2.234 0.813 1.00 95.12 184 LYS A CA 1
ATOM 1496 C C . LYS A 1 184 ? -3.457 -2.023 1.153 1.00 95.12 184 LYS A C 1
ATOM 1498 O O . LYS A 1 184 ? -4.289 -2.788 0.674 1.00 95.12 184 LYS A O 1
ATOM 1503 N N . ALA A 1 185 ? -3.788 -1.014 1.957 1.00 93.12 185 ALA A N 1
ATOM 1504 C CA . ALA A 1 185 ? -5.176 -0.697 2.279 1.00 93.12 185 ALA A CA 1
ATOM 1505 C C . ALA A 1 185 ? -5.961 -0.261 1.031 1.00 93.12 185 ALA A C 1
ATOM 1507 O O . ALA A 1 185 ? -7.051 -0.784 0.798 1.00 93.12 185 ALA A O 1
ATOM 1508 N N . ASP A 1 186 ? -5.400 0.631 0.209 1.00 89.62 186 ASP A N 1
ATOM 1509 C CA . ASP A 1 186 ? -6.030 1.092 -1.037 1.00 89.62 186 ASP A CA 1
ATOM 1510 C C . ASP A 1 186 ? -6.244 -0.068 -2.024 1.00 89.62 186 ASP A C 1
ATOM 1512 O O . ASP A 1 186 ? -7.358 -0.284 -2.509 1.00 89.62 186 ASP A O 1
ATOM 1516 N N . MET A 1 187 ? -5.208 -0.885 -2.236 1.00 91.88 187 MET A N 1
ATOM 1517 C CA . MET A 1 187 ? -5.267 -2.091 -3.069 1.00 91.88 187 MET A CA 1
ATOM 1518 C C . MET A 1 187 ? -6.340 -3.069 -2.572 1.00 91.88 187 MET A C 1
ATOM 1520 O O . MET A 1 187 ? -7.131 -3.581 -3.364 1.00 91.88 187 MET A O 1
ATOM 1524 N N . LEU A 1 188 ? -6.435 -3.286 -1.255 1.00 92.00 188 LEU A N 1
ATOM 1525 C CA . LEU A 1 188 ? -7.442 -4.173 -0.673 1.00 92.00 188 LEU A CA 1
ATOM 1526 C C . LEU A 1 188 ? -8.870 -3.657 -0.893 1.00 92.00 188 LEU A C 1
ATOM 1528 O O . LEU A 1 188 ? -9.752 -4.444 -1.240 1.00 92.00 188 LEU A O 1
ATOM 1532 N N . ILE A 1 189 ? -9.102 -2.352 -0.703 1.00 87.88 189 ILE A N 1
ATOM 1533 C CA . ILE A 1 189 ? -10.411 -1.705 -0.906 1.00 87.88 189 ILE A CA 1
ATOM 1534 C C . ILE A 1 189 ? -10.844 -1.817 -2.373 1.00 87.88 189 ILE A C 1
ATOM 1536 O O . ILE A 1 189 ? -12.019 -2.069 -2.656 1.00 87.88 189 ILE A O 1
ATOM 1540 N N . LYS A 1 190 ? -9.892 -1.692 -3.302 1.00 85.75 190 LYS A N 1
ATOM 1541 C CA . LYS A 1 190 ? -10.108 -1.840 -4.750 1.00 85.75 190 LYS A CA 1
ATOM 1542 C C . LYS A 1 190 ? -10.209 -3.303 -5.209 1.00 85.75 190 LYS A C 1
ATOM 1544 O O . LYS A 1 190 ? -10.579 -3.556 -6.351 1.00 85.75 190 LYS A O 1
ATOM 1549 N N . GLY A 1 191 ? -9.976 -4.267 -4.314 1.00 87.94 191 GLY A N 1
ATOM 1550 C CA . GLY A 1 191 ? -10.090 -5.699 -4.602 1.00 87.94 191 GLY A CA 1
ATOM 1551 C C . GLY A 1 191 ? -8.878 -6.295 -5.320 1.00 87.94 191 GLY A C 1
ATOM 1552 O O . GLY A 1 191 ? -8.992 -7.363 -5.921 1.00 87.94 191 GLY A O 1
ATOM 1553 N N . GLU A 1 192 ? -7.732 -5.622 -5.257 1.00 91.12 192 GLU A N 1
ATOM 1554 C CA . GLU A 1 192 ? -6.474 -6.080 -5.842 1.00 91.12 192 GLU A CA 1
ATOM 1555 C C . GLU A 1 192 ? -5.787 -7.146 -4.975 1.00 91.12 192 GLU A C 1
ATOM 1557 O O . GLU A 1 192 ? -6.166 -7.412 -3.824 1.00 91.12 192 GLU A O 1
ATOM 1562 N N . ASP A 1 193 ? -4.755 -7.768 -5.546 1.00 90.69 193 ASP A N 1
ATOM 1563 C CA . ASP A 1 193 ? -3.858 -8.657 -4.818 1.00 90.69 193 ASP A CA 1
ATOM 1564 C C . ASP A 1 193 ? -2.838 -7.852 -4.001 1.00 90.69 193 ASP A C 1
ATOM 1566 O O . ASP A 1 193 ? -1.914 -7.238 -4.533 1.00 90.69 193 ASP A O 1
ATOM 1570 N N . VAL A 1 194 ? -2.998 -7.878 -2.681 1.00 92.56 194 VAL A N 1
ATOM 1571 C CA . VAL A 1 194 ? -2.120 -7.168 -1.747 1.00 92.56 194 VAL A CA 1
ATOM 1572 C C . VAL A 1 194 ? -0.830 -7.920 -1.432 1.00 92.56 194 VAL A C 1
ATOM 1574 O O . VAL A 1 194 ? 0.080 -7.324 -0.855 1.00 92.56 194 VAL A O 1
ATOM 1577 N N . ASP A 1 195 ? -0.724 -9.204 -1.786 1.00 92.75 195 ASP A N 1
ATOM 1578 C CA . ASP A 1 195 ? 0.496 -9.983 -1.549 1.00 92.75 195 ASP A CA 1
ATOM 1579 C C . ASP A 1 195 ? 1.605 -9.598 -2.533 1.00 92.75 195 ASP A C 1
ATOM 1581 O O . ASP A 1 195 ? 2.784 -9.835 -2.257 1.00 92.75 195 ASP A O 1
ATOM 1585 N N . SER A 1 196 ? 1.242 -8.954 -3.643 1.00 95.31 196 SER A N 1
ATOM 1586 C CA . SER A 1 196 ? 2.157 -8.398 -4.643 1.00 95.31 196 SER A CA 1
ATOM 1587 C C . SER A 1 196 ? 2.719 -7.019 -4.260 1.00 95.31 196 SER A C 1
ATOM 1589 O O . SER A 1 196 ? 3.593 -6.503 -4.954 1.00 95.31 196 SER A O 1
ATOM 1591 N N . ILE A 1 197 ? 2.279 -6.450 -3.130 1.00 97.38 197 ILE A N 1
ATOM 1592 C CA . ILE A 1 197 ? 2.873 -5.253 -2.525 1.00 97.38 197 ILE A CA 1
ATOM 1593 C C . ILE A 1 197 ? 3.838 -5.681 -1.417 1.00 97.38 197 ILE A C 1
ATOM 1595 O O . ILE A 1 197 ? 3.461 -6.379 -0.471 1.00 97.38 197 ILE A O 1
ATOM 1599 N N . LYS A 1 198 ? 5.095 -5.263 -1.542 1.00 97.44 198 LYS A N 1
ATOM 1600 C CA . LYS A 1 198 ? 6.245 -5.710 -0.751 1.00 97.44 198 LYS A CA 1
ATOM 1601 C C . LYS A 1 198 ? 6.927 -4.560 -0.001 1.00 97.44 198 LYS A C 1
ATOM 1603 O O . LYS A 1 198 ? 6.691 -3.388 -0.284 1.00 97.44 198 LYS A O 1
ATOM 1608 N N . GLY A 1 199 ? 7.795 -4.897 0.954 1.00 96.06 199 GLY A N 1
ATOM 1609 C CA . GLY A 1 199 ? 8.547 -3.918 1.747 1.00 96.06 199 GLY A CA 1
ATOM 1610 C C . GLY A 1 199 ? 7.921 -3.584 3.106 1.00 96.06 199 GLY A C 1
ATOM 1611 O O . GLY A 1 199 ? 7.480 -4.470 3.842 1.00 96.06 199 GLY A O 1
ATOM 1612 N N . GLY A 1 200 ? 7.980 -2.308 3.489 1.00 94.19 200 GLY A N 1
ATOM 1613 C CA . GLY A 1 200 ? 7.432 -1.777 4.738 1.00 94.19 200 GLY A CA 1
ATOM 1614 C C . GLY A 1 200 ? 8.051 -2.346 6.022 1.00 94.19 200 GLY A C 1
ATOM 1615 O O . GLY A 1 200 ? 7.432 -2.276 7.085 1.00 94.19 200 GLY A O 1
ATOM 1616 N N . ASP A 1 201 ? 9.220 -2.985 5.957 1.00 94.94 201 ASP A N 1
ATOM 1617 C CA . ASP A 1 201 ? 9.976 -3.418 7.140 1.00 94.94 201 ASP A CA 1
ATOM 1618 C C . ASP A 1 201 ? 10.517 -2.204 7.921 1.00 94.94 201 ASP A C 1
ATOM 1620 O O . ASP A 1 201 ? 10.764 -1.141 7.357 1.00 94.94 201 ASP A O 1
ATOM 1624 N N . LYS A 1 202 ? 10.695 -2.354 9.239 1.00 91.06 202 LYS A N 1
ATOM 1625 C CA . LYS A 1 202 ? 11.299 -1.306 10.079 1.00 91.06 202 LYS A CA 1
ATOM 1626 C C . LYS A 1 202 ? 12.801 -1.174 9.814 1.00 91.06 202 LYS A C 1
ATOM 1628 O O . LYS A 1 202 ? 13.379 -0.115 10.053 1.00 91.06 202 LYS A O 1
ATOM 1633 N N . GLU A 1 203 ? 13.439 -2.244 9.350 1.00 94.25 203 GLU A N 1
ATOM 1634 C CA . GLU A 1 203 ? 14.839 -2.258 8.951 1.00 94.25 203 GLU A CA 1
ATOM 1635 C C . GLU A 1 203 ? 14.982 -1.844 7.480 1.00 94.25 203 GLU A C 1
ATOM 1637 O O . GLU A 1 203 ? 14.501 -2.524 6.573 1.00 94.25 203 GLU A O 1
ATOM 1642 N N . HIS A 1 204 ? 15.691 -0.733 7.247 1.00 93.69 204 HIS A N 1
ATOM 1643 C CA . HIS A 1 204 ? 15.873 -0.118 5.923 1.00 93.69 204 HIS A CA 1
ATOM 1644 C C . HIS A 1 204 ? 16.294 -1.121 4.847 1.00 93.69 204 HIS A C 1
ATOM 1646 O O . HIS A 1 204 ? 15.653 -1.223 3.809 1.00 93.69 204 HIS A O 1
ATOM 1652 N N . THR A 1 205 ? 17.348 -1.894 5.101 1.00 95.44 205 THR A N 1
ATOM 1653 C CA . THR A 1 205 ? 17.938 -2.832 4.134 1.00 95.44 205 THR A CA 1
ATOM 1654 C C . THR A 1 205 ? 17.024 -4.010 3.803 1.00 95.44 205 THR A C 1
ATOM 1656 O O . THR A 1 205 ? 17.186 -4.616 2.750 1.00 95.44 205 THR A O 1
ATOM 1659 N N . LYS A 1 206 ? 16.044 -4.333 4.657 1.00 96.12 206 LYS A N 1
ATOM 1660 C CA . LYS A 1 206 ? 15.040 -5.375 4.383 1.00 96.12 206 LYS A CA 1
ATOM 1661 C C . LYS A 1 206 ? 13.876 -4.863 3.540 1.00 96.12 206 LYS A C 1
ATOM 1663 O O . LYS A 1 206 ? 13.283 -5.639 2.790 1.00 96.12 206 LYS A O 1
ATOM 1668 N N . ALA A 1 207 ? 13.536 -3.585 3.670 1.00 95.56 207 ALA A N 1
ATOM 1669 C CA . ALA A 1 207 ? 12.431 -2.960 2.948 1.00 95.56 207 ALA A CA 1
ATOM 1670 C C . ALA A 1 207 ? 12.859 -2.321 1.620 1.00 95.56 207 ALA A C 1
ATOM 1672 O O . ALA A 1 207 ? 12.073 -2.286 0.677 1.00 95.56 207 ALA A O 1
ATOM 1673 N N . SER A 1 208 ? 14.092 -1.825 1.544 1.00 95.94 208 SER A N 1
ATOM 1674 C CA . SER A 1 208 ? 14.622 -1.107 0.391 1.00 95.94 208 SER A CA 1
ATOM 1675 C C . SER A 1 208 ? 14.730 -1.992 -0.842 1.00 95.94 208 SER A C 1
ATOM 1677 O O . SER A 1 208 ? 15.346 -3.056 -0.800 1.00 95.94 208 SER A O 1
ATOM 1679 N N . THR A 1 209 ? 14.212 -1.498 -1.963 1.00 95.94 209 THR A N 1
ATOM 1680 C CA . THR A 1 209 ? 14.341 -2.146 -3.272 1.00 95.94 209 THR A CA 1
ATOM 1681 C C . THR A 1 209 ? 15.794 -2.242 -3.726 1.00 95.94 209 THR A C 1
ATOM 1683 O O . THR A 1 209 ? 16.155 -3.184 -4.428 1.00 95.94 209 THR A O 1
ATOM 1686 N N . LEU A 1 210 ? 16.662 -1.315 -3.305 1.00 95.75 210 LEU A N 1
ATOM 1687 C CA . LEU A 1 210 ? 18.083 -1.350 -3.656 1.00 95.75 210 LEU A CA 1
ATOM 1688 C C . LEU A 1 210 ? 18.804 -2.494 -2.936 1.00 95.75 210 LEU A C 1
ATOM 1690 O O . LEU A 1 210 ? 19.477 -3.288 -3.587 1.00 95.75 210 LEU A O 1
ATOM 1694 N N . SER A 1 211 ? 18.613 -2.620 -1.620 1.00 96.50 211 SER A N 1
ATOM 1695 C CA . SER A 1 211 ? 19.267 -3.661 -0.812 1.00 96.50 211 SER A CA 1
ATOM 1696 C C . SER A 1 211 ? 18.626 -5.039 -0.919 1.00 96.50 211 SER A C 1
ATOM 1698 O O . SER A 1 211 ? 19.322 -6.050 -0.853 1.00 96.50 211 SER A O 1
ATOM 1700 N N . ASN A 1 212 ? 17.301 -5.090 -1.026 1.00 97.19 212 ASN A N 1
ATOM 1701 C CA . ASN A 1 212 ? 16.523 -6.317 -0.966 1.00 97.19 212 ASN A CA 1
ATOM 1702 C C . ASN A 1 212 ? 15.343 -6.232 -1.934 1.00 97.19 212 ASN A C 1
ATOM 1704 O O . ASN A 1 212 ? 14.226 -5.867 -1.565 1.00 97.19 212 ASN A O 1
ATOM 1708 N N . ASP A 1 213 ? 15.609 -6.579 -3.189 1.00 96.38 213 ASP A N 1
ATOM 1709 C CA . ASP A 1 213 ? 14.580 -6.718 -4.212 1.00 96.38 213 ASP A CA 1
ATOM 1710 C C . ASP A 1 213 ? 13.623 -7.858 -3.857 1.00 96.38 213 ASP A C 1
ATOM 1712 O O . ASP A 1 213 ? 13.944 -9.041 -4.008 1.00 96.38 213 ASP A O 1
ATOM 1716 N N . GLN A 1 214 ? 12.426 -7.509 -3.391 1.00 97.12 214 GLN A N 1
ATOM 1717 C CA . GLN A 1 214 ? 11.420 -8.500 -3.014 1.00 97.12 214 GLN A CA 1
ATOM 1718 C C . GLN A 1 214 ? 10.690 -9.089 -4.231 1.00 97.12 214 GLN A C 1
ATOM 1720 O O . GLN A 1 214 ? 9.890 -10.016 -4.076 1.00 97.12 214 GLN A O 1
ATOM 1725 N N . HIS A 1 215 ? 11.006 -8.601 -5.433 1.00 97.00 215 HIS A N 1
ATOM 1726 C CA . HIS A 1 215 ? 10.563 -9.116 -6.724 1.00 97.00 215 HIS A CA 1
ATOM 1727 C C . HIS A 1 215 ? 11.735 -9.654 -7.562 1.00 97.00 215 HIS A C 1
ATOM 1729 O O . HIS A 1 215 ? 11.615 -9.804 -8.779 1.00 97.00 215 HIS A O 1
ATOM 1735 N N . HIS A 1 216 ? 12.863 -9.992 -6.925 1.00 94.06 216 HIS A N 1
ATOM 1736 C CA . HIS A 1 216 ? 14.079 -10.414 -7.616 1.00 94.06 216 HIS A CA 1
ATOM 1737 C C . HIS A 1 216 ? 13.820 -11.527 -8.645 1.00 94.06 216 HIS A C 1
ATOM 1739 O O . HIS A 1 216 ? 13.318 -12.610 -8.329 1.00 94.06 216 HIS A O 1
ATOM 1745 N N . GLY A 1 217 ? 14.241 -11.279 -9.886 1.00 91.44 217 GLY A N 1
ATOM 1746 C CA . GLY A 1 217 ? 14.121 -12.224 -10.998 1.00 91.44 217 GLY A CA 1
ATOM 1747 C C . GLY A 1 217 ? 12.755 -12.234 -11.688 1.00 91.44 217 GLY A C 1
ATOM 1748 O O . GLY A 1 217 ? 12.607 -12.929 -12.695 1.00 91.44 217 GLY A O 1
ATOM 1749 N N . GLN A 1 218 ? 11.781 -11.460 -11.202 1.00 95.44 218 GLN A N 1
ATOM 1750 C CA . GLN A 1 218 ? 10.534 -11.216 -11.923 1.00 95.44 218 GLN A CA 1
ATOM 1751 C C . GLN A 1 218 ? 10.776 -10.245 -13.086 1.00 95.44 218 GLN A C 1
ATOM 1753 O O . GLN A 1 218 ? 11.693 -9.421 -13.067 1.00 95.44 218 GLN A O 1
ATOM 1758 N N . ARG A 1 219 ? 9.967 -10.376 -14.137 1.00 95.62 219 ARG A N 1
ATOM 1759 C CA . ARG A 1 219 ? 9.941 -9.455 -15.275 1.00 95.62 219 ARG A CA 1
ATOM 1760 C C . ARG A 1 219 ? 8.515 -8.993 -15.462 1.00 95.62 219 ARG A C 1
ATOM 1762 O O . ARG A 1 219 ? 7.613 -9.814 -15.411 1.00 95.62 219 ARG A O 1
ATOM 1769 N N . PHE A 1 220 ? 8.362 -7.709 -15.731 1.00 97.69 220 PHE A N 1
ATOM 1770 C CA . PHE A 1 220 ? 7.070 -7.058 -15.873 1.00 97.69 220 PHE A CA 1
ATOM 1771 C C . PHE A 1 220 ? 6.932 -6.505 -17.288 1.00 97.69 220 PHE A C 1
ATOM 1773 O O . PHE A 1 220 ? 7.942 -6.183 -17.923 1.00 97.69 220 PHE A O 1
ATOM 1780 N N . ASP A 1 221 ? 5.700 -6.392 -17.783 1.00 97.81 221 ASP A N 1
ATOM 1781 C CA . ASP A 1 221 ? 5.437 -5.769 -19.084 1.00 97.81 221 ASP A CA 1
ATOM 1782 C C . ASP A 1 221 ? 5.741 -4.271 -19.044 1.00 97.81 221 ASP A C 1
ATOM 1784 O O . ASP A 1 221 ? 6.296 -3.719 -19.994 1.00 97.81 221 ASP A O 1
ATOM 1788 N N . TYR A 1 222 ? 5.388 -3.622 -17.932 1.00 97.94 222 TYR A N 1
ATOM 1789 C CA . TYR A 1 222 ? 5.560 -2.189 -17.748 1.00 97.94 222 TYR A CA 1
ATOM 1790 C C . TYR A 1 222 ? 6.140 -1.878 -16.372 1.00 97.94 222 TYR A C 1
ATOM 1792 O O . TYR A 1 222 ? 5.815 -2.529 -15.377 1.00 97.94 222 TYR A O 1
ATOM 1800 N N . ALA A 1 223 ? 6.965 -0.837 -16.310 1.00 96.75 223 ALA A N 1
ATOM 1801 C CA . ALA A 1 223 ? 7.459 -0.286 -15.061 1.00 96.75 223 ALA A CA 1
ATOM 1802 C C . ALA A 1 223 ? 7.377 1.240 -15.089 1.00 96.75 223 ALA A C 1
ATOM 1804 O O . ALA A 1 223 ? 7.718 1.872 -16.090 1.00 96.75 223 ALA A O 1
ATOM 1805 N N . LEU A 1 224 ? 6.930 1.826 -13.985 1.00 95.44 224 LEU A N 1
ATOM 1806 C CA . LEU A 1 224 ? 6.900 3.267 -13.768 1.00 95.44 224 LEU A CA 1
ATOM 1807 C C . LEU A 1 224 ? 7.123 3.553 -12.291 1.00 95.44 224 LEU A C 1
ATOM 1809 O O . LEU A 1 224 ? 6.690 2.779 -11.447 1.00 95.44 224 LEU A O 1
ATOM 1813 N N . SER A 1 225 ? 7.812 4.647 -11.988 1.00 93.56 225 SER A N 1
ATOM 1814 C CA . SER A 1 225 ? 8.105 5.023 -10.611 1.00 93.56 225 SER A CA 1
ATOM 1815 C C . SER A 1 225 ? 8.400 6.510 -10.500 1.00 93.56 225 SER A C 1
ATOM 1817 O O . SER A 1 225 ? 8.860 7.139 -11.456 1.00 93.56 225 SER A O 1
ATOM 1819 N N . ASN A 1 226 ? 8.184 7.045 -9.306 1.00 90.75 226 ASN A N 1
ATOM 1820 C CA . ASN A 1 226 ? 8.619 8.364 -8.876 1.00 90.75 226 ASN A CA 1
ATOM 1821 C C . ASN A 1 226 ? 9.446 8.171 -7.596 1.00 90.75 226 ASN A C 1
ATOM 1823 O O . ASN A 1 226 ? 8.926 8.387 -6.499 1.00 90.75 226 ASN A O 1
ATOM 1827 N N . PRO A 1 227 ? 10.694 7.682 -7.717 1.00 89.44 227 PRO A N 1
ATOM 1828 C CA . PRO A 1 227 ? 11.528 7.398 -6.560 1.00 89.44 227 PRO A CA 1
ATOM 1829 C C . PRO A 1 227 ? 11.853 8.688 -5.789 1.00 89.44 227 PRO A C 1
ATOM 1831 O O . PRO A 1 227 ? 11.852 9.777 -6.374 1.00 89.44 227 PRO A O 1
ATOM 1834 N N . PRO A 1 228 ? 12.169 8.594 -4.487 1.00 82.88 228 PRO A N 1
ATOM 1835 C CA . PRO A 1 228 ? 12.452 9.766 -3.670 1.00 82.88 228 PRO A CA 1
ATOM 1836 C C . PRO A 1 228 ? 13.675 10.533 -4.194 1.00 82.88 228 PRO A C 1
ATOM 1838 O O . PRO A 1 228 ? 14.729 9.956 -4.469 1.00 82.88 228 PRO A O 1
ATOM 1841 N N . PHE A 1 229 ? 13.549 11.856 -4.315 1.00 81.56 229 PHE A N 1
ATOM 1842 C CA . PHE A 1 229 ? 14.621 12.715 -4.817 1.00 81.56 229 PHE A CA 1
ATOM 1843 C C . PHE A 1 229 ? 15.528 13.202 -3.681 1.00 81.56 229 PHE A C 1
ATOM 1845 O O . PHE A 1 229 ? 15.056 13.781 -2.708 1.00 81.56 229 PHE A O 1
ATOM 1852 N N . GLY A 1 230 ? 16.844 13.023 -3.826 1.00 80.19 230 GLY A N 1
ATOM 1853 C CA . GLY A 1 230 ? 17.831 13.546 -2.872 1.00 80.19 230 GLY A CA 1
ATOM 1854 C C . GLY A 1 230 ? 17.992 12.731 -1.582 1.00 80.19 230 GLY A C 1
ATOM 1855 O O . GLY A 1 230 ? 18.719 13.157 -0.685 1.00 80.19 230 GLY A O 1
ATOM 1856 N N . VAL A 1 231 ? 17.363 11.556 -1.486 1.00 83.00 231 VAL A N 1
ATOM 1857 C CA . VAL A 1 231 ? 17.561 10.630 -0.365 1.00 83.00 231 VAL A CA 1
ATOM 1858 C C . VAL A 1 231 ? 18.878 9.876 -0.543 1.00 83.00 231 VAL A C 1
ATOM 1860 O O . VAL A 1 231 ? 19.163 9.321 -1.602 1.00 83.00 231 VAL A O 1
ATOM 1863 N N . SER A 1 232 ? 19.698 9.862 0.509 1.00 88.75 232 SER A N 1
ATOM 1864 C CA . SER A 1 232 ? 20.959 9.120 0.511 1.00 88.75 232 SER A CA 1
ATOM 1865 C C . SER A 1 232 ? 20.713 7.610 0.512 1.00 88.75 232 SER A C 1
ATOM 1867 O O . SER A 1 232 ? 19.983 7.096 1.359 1.00 88.75 232 SER A O 1
ATOM 1869 N N . TRP A 1 233 ? 21.395 6.902 -0.388 1.00 91.88 233 TRP A N 1
ATOM 1870 C CA . TRP A 1 233 ? 21.414 5.440 -0.472 1.00 91.88 233 TRP A CA 1
ATOM 1871 C C . TRP A 1 233 ? 22.561 4.814 0.341 1.00 91.88 233 TRP A C 1
ATOM 1873 O O . TRP A 1 233 ? 22.841 3.630 0.196 1.00 91.88 233 TRP A O 1
ATOM 1883 N N . GLU A 1 234 ? 23.226 5.566 1.230 1.00 95.06 234 GLU A N 1
ATOM 1884 C CA . GLU A 1 234 ? 24.377 5.066 2.009 1.00 95.06 234 GLU A CA 1
ATOM 1885 C C . GLU A 1 234 ? 24.043 3.791 2.807 1.00 95.06 234 GLU A C 1
ATOM 1887 O O . GLU A 1 234 ? 24.876 2.902 2.951 1.00 95.06 234 GLU A O 1
ATOM 1892 N N . LYS A 1 235 ? 22.798 3.660 3.284 1.00 95.31 235 LYS A N 1
ATOM 1893 C CA . LYS A 1 235 ? 22.327 2.451 3.982 1.00 95.31 235 LYS A CA 1
ATOM 1894 C C . LYS A 1 235 ? 22.216 1.228 3.068 1.00 95.31 235 LYS A C 1
ATOM 1896 O O . LYS A 1 235 ? 22.256 0.110 3.568 1.00 95.31 235 LYS A O 1
ATOM 1901 N N . ASP A 1 236 ? 22.069 1.441 1.764 1.00 96.31 236 ASP A N 1
ATOM 1902 C CA . ASP A 1 236 ? 21.996 0.394 0.744 1.00 96.31 236 ASP A CA 1
ATOM 1903 C C . ASP A 1 236 ? 23.351 0.070 0.119 1.00 96.31 236 ASP A C 1
ATOM 1905 O O . ASP A 1 236 ? 23.494 -0.943 -0.568 1.00 96.31 236 ASP A O 1
ATOM 1909 N N . LYS A 1 237 ? 24.352 0.916 0.372 1.00 95.94 237 LYS A N 1
ATOM 1910 C CA . LYS A 1 237 ? 25.609 0.934 -0.364 1.00 95.94 237 LYS A CA 1
ATOM 1911 C C . LYS A 1 237 ? 26.296 -0.416 -0.445 1.00 95.94 237 LYS A C 1
ATOM 1913 O O . LYS A 1 237 ? 26.574 -0.890 -1.538 1.00 95.94 237 LYS A O 1
ATOM 1918 N N . THR A 1 238 ? 26.481 -1.070 0.697 1.00 96.62 238 THR A N 1
ATOM 1919 C CA . THR A 1 238 ? 27.126 -2.384 0.759 1.00 96.62 238 THR A CA 1
ATOM 1920 C C . THR A 1 238 ? 26.397 -3.430 -0.087 1.00 96.62 238 THR A C 1
ATOM 1922 O O . THR A 1 238 ? 27.037 -4.223 -0.768 1.00 96.62 238 THR A O 1
ATOM 1925 N N . ALA A 1 239 ? 25.061 -3.460 -0.053 1.00 95.88 239 ALA A N 1
ATOM 1926 C CA . ALA A 1 239 ? 24.285 -4.435 -0.817 1.00 95.88 239 ALA A CA 1
ATOM 1927 C C . ALA A 1 239 ? 24.385 -4.172 -2.327 1.00 95.88 239 ALA A C 1
ATOM 1929 O O . ALA A 1 239 ? 24.588 -5.106 -3.103 1.00 95.88 239 ALA A O 1
ATOM 1930 N N . VAL A 1 240 ? 24.309 -2.900 -2.720 1.00 96.25 240 VAL A N 1
ATOM 1931 C CA . VAL A 1 240 ? 24.424 -2.458 -4.114 1.00 96.25 240 VAL A CA 1
ATOM 1932 C C . VAL A 1 240 ? 25.828 -2.729 -4.667 1.00 96.25 240 VAL A C 1
ATOM 1934 O O . VAL A 1 240 ? 25.946 -3.323 -5.736 1.00 96.25 240 VAL A O 1
ATOM 1937 N N . GLU A 1 241 ? 26.889 -2.358 -3.942 1.00 95.88 241 GLU A N 1
ATOM 1938 C CA . GLU A 1 241 ? 28.285 -2.589 -4.348 1.00 95.88 241 GLU A CA 1
ATOM 1939 C C . GLU A 1 241 ? 28.577 -4.089 -4.507 1.00 95.88 241 GLU A C 1
ATOM 1941 O O . GLU A 1 241 ? 29.097 -4.502 -5.544 1.00 95.88 241 GLU A O 1
ATOM 1946 N N . ASN A 1 242 ? 28.146 -4.922 -3.552 1.00 95.25 242 ASN A N 1
ATOM 1947 C CA . ASN A 1 242 ? 28.295 -6.379 -3.638 1.00 95.25 242 ASN A CA 1
ATOM 1948 C C . ASN A 1 242 ? 27.552 -6.976 -4.846 1.00 95.25 242 ASN A C 1
ATOM 1950 O O . ASN A 1 242 ? 28.029 -7.918 -5.480 1.00 95.25 242 ASN A O 1
ATOM 1954 N N . GLU A 1 243 ? 26.358 -6.475 -5.171 1.00 94.81 243 GLU A N 1
ATOM 1955 C CA . GLU A 1 243 ? 25.626 -6.951 -6.344 1.00 94.81 243 GLU A CA 1
ATOM 1956 C C . GLU A 1 243 ? 26.259 -6.460 -7.654 1.00 94.81 243 GLU A C 1
ATOM 1958 O O . GLU A 1 243 ? 26.274 -7.206 -8.637 1.00 94.81 243 GLU A O 1
ATOM 1963 N N . ALA A 1 244 ? 26.823 -5.251 -7.670 1.00 94.88 244 ALA A N 1
ATOM 1964 C CA . ALA A 1 244 ? 27.516 -4.693 -8.828 1.00 94.88 244 ALA A CA 1
ATOM 1965 C C . ALA A 1 244 ? 28.757 -5.512 -9.229 1.00 94.88 244 ALA A C 1
ATOM 1967 O O . ALA A 1 244 ? 29.045 -5.632 -10.422 1.00 94.88 244 ALA A O 1
ATOM 1968 N N . GLU A 1 245 ? 29.435 -6.172 -8.279 1.00 95.06 245 GLU A N 1
ATOM 1969 C CA . GLU A 1 245 ? 30.542 -7.106 -8.564 1.00 95.06 245 GLU A CA 1
ATOM 1970 C C . GLU A 1 245 ? 30.132 -8.267 -9.491 1.00 95.06 245 GLU A C 1
ATOM 1972 O O . GLU A 1 245 ? 30.973 -8.873 -10.159 1.00 95.06 245 GLU A O 1
ATOM 1977 N N . ARG A 1 246 ? 28.829 -8.560 -9.598 1.00 93.81 246 ARG A N 1
ATOM 1978 C CA . ARG A 1 246 ? 28.281 -9.588 -10.499 1.00 93.81 246 ARG A CA 1
ATOM 1979 C C . ARG A 1 246 ? 28.156 -9.109 -11.955 1.00 93.81 246 ARG A C 1
ATOM 1981 O O . ARG A 1 246 ? 27.722 -9.886 -12.814 1.00 93.81 246 ARG A O 1
ATOM 1988 N N . GLY A 1 247 ? 28.502 -7.856 -12.258 1.00 92.19 247 GLY A N 1
ATOM 1989 C CA . GLY A 1 247 ? 28.374 -7.254 -13.587 1.00 92.19 247 GLY A CA 1
ATOM 1990 C C . GLY A 1 247 ? 26.938 -7.333 -14.118 1.00 92.19 247 GLY A C 1
ATOM 1991 O O . GLY A 1 247 ? 25.976 -7.180 -13.371 1.00 92.19 247 GLY A O 1
ATOM 1992 N N . PHE A 1 248 ? 26.766 -7.649 -15.406 1.00 92.31 248 PHE A N 1
ATOM 1993 C CA . PHE A 1 248 ? 25.439 -7.813 -16.030 1.00 92.31 248 PHE A CA 1
ATOM 1994 C C . PHE A 1 248 ? 24.631 -9.023 -15.521 1.00 92.31 248 PHE A C 1
ATOM 1996 O O . PHE A 1 248 ? 23.492 -9.214 -15.941 1.00 92.31 248 PHE A O 1
ATOM 2003 N N . SER A 1 249 ? 25.199 -9.843 -14.627 1.00 90.25 249 SER A N 1
ATOM 2004 C CA . SER A 1 249 ? 24.454 -10.897 -13.920 1.00 90.25 249 SER A CA 1
ATOM 2005 C C . SER A 1 249 ? 23.761 -10.389 -12.643 1.00 90.25 249 SER A C 1
ATOM 2007 O O . SER A 1 249 ? 23.112 -11.180 -11.950 1.00 90.25 249 SER A O 1
ATOM 2009 N N . GLY A 1 250 ? 23.933 -9.107 -12.300 1.00 89.75 250 GLY A N 1
ATOM 2010 C CA . GLY A 1 250 ? 23.206 -8.375 -11.259 1.00 89.75 250 GLY A CA 1
ATOM 2011 C C . GLY A 1 250 ? 22.498 -7.140 -11.830 1.00 89.75 250 GLY A C 1
ATOM 2012 O O . GLY A 1 250 ? 22.632 -6.824 -13.016 1.00 89.75 250 GLY A O 1
ATOM 2013 N N . ARG A 1 251 ? 21.734 -6.431 -10.993 1.00 91.94 251 ARG A N 1
ATOM 2014 C CA . ARG A 1 251 ? 20.922 -5.268 -11.404 1.00 91.94 251 ARG A CA 1
ATOM 2015 C C . ARG A 1 251 ? 21.751 -4.023 -11.730 1.00 91.94 251 ARG A C 1
ATOM 2017 O O . ARG A 1 251 ? 21.340 -3.223 -12.562 1.00 91.94 251 ARG A O 1
ATOM 2024 N N . PHE A 1 252 ? 22.934 -3.889 -11.134 1.00 93.56 252 PHE A N 1
ATOM 2025 C CA . PHE A 1 252 ? 23.777 -2.688 -11.230 1.00 93.56 252 PHE A CA 1
ATOM 2026 C C . PHE A 1 252 ? 24.936 -2.823 -12.233 1.00 93.56 252 PHE A C 1
ATOM 2028 O O . PHE A 1 252 ? 25.908 -2.076 -12.184 1.00 93.56 252 PHE A O 1
ATOM 2035 N N . GLY A 1 253 ? 24.847 -3.762 -13.183 1.00 87.94 253 GLY A N 1
ATOM 2036 C CA . GLY A 1 253 ? 25.908 -4.001 -14.173 1.00 87.94 253 GLY A CA 1
ATOM 2037 C C . GLY A 1 253 ? 26.184 -2.833 -15.132 1.00 87.94 253 GLY A C 1
ATOM 2038 O O . GLY A 1 253 ? 27.237 -2.803 -15.763 1.00 87.94 253 GLY A O 1
ATOM 2039 N N . ALA A 1 254 ? 25.257 -1.876 -15.244 1.00 88.50 254 ALA A N 1
ATOM 2040 C CA . ALA A 1 254 ? 25.416 -0.671 -16.060 1.00 88.50 254 ALA A CA 1
ATOM 2041 C C . ALA A 1 254 ? 26.174 0.467 -15.344 1.00 88.50 254 ALA A C 1
ATOM 2043 O O . ALA A 1 254 ? 26.604 1.407 -16.013 1.00 88.50 254 ALA A O 1
ATOM 2044 N N . GLY A 1 255 ? 26.340 0.390 -14.019 1.00 85.12 255 GLY A N 1
ATOM 2045 C CA . GLY A 1 255 ? 26.989 1.417 -13.202 1.00 85.12 255 GLY A CA 1
ATOM 2046 C C . GLY A 1 255 ? 26.342 1.601 -11.825 1.00 85.12 255 GLY A C 1
ATOM 2047 O O . GLY A 1 255 ? 25.240 1.103 -11.583 1.00 85.12 255 GLY A O 1
ATOM 2048 N N . LEU A 1 256 ? 27.060 2.325 -10.956 1.00 82.69 256 LEU A N 1
ATOM 2049 C CA . LEU A 1 256 ? 26.628 2.810 -9.639 1.00 82.69 256 LEU A CA 1
ATOM 2050 C C . LEU A 1 256 ? 26.237 4.290 -9.708 1.00 82.69 256 LEU A C 1
ATOM 2052 O O . LEU A 1 256 ? 26.946 5.037 -10.424 1.00 82.69 256 LEU A O 1
#